Protein AF-A0A2R3Z0I7-F1 (afdb_monomer_lite)

Structure (mmCIF, N/CA/C/O backbone):
data_AF-A0A2R3Z0I7-F1
#
_entry.id   AF-A0A2R3Z0I7-F1
#
loop_
_atom_site.group_PDB
_atom_site.id
_atom_site.type_symbol
_atom_site.label_atom_id
_atom_site.label_alt_id
_atom_site.label_comp_id
_atom_site.label_asym_id
_atom_site.label_entity_id
_atom_site.label_seq_id
_atom_site.pdbx_PDB_ins_code
_atom_site.Cartn_x
_atom_site.Cartn_y
_atom_site.Cartn_z
_atom_site.occupancy
_atom_site.B_iso_or_equiv
_atom_site.auth_seq_id
_atom_site.auth_comp_id
_atom_site.auth_asym_id
_atom_site.auth_atom_id
_atom_site.pdbx_PDB_model_num
ATOM 1 N N . MET A 1 1 ? 0.866 16.349 -14.891 1.00 27.69 1 MET A N 1
ATOM 2 C CA . MET A 1 1 ? 2.295 16.222 -14.541 1.00 27.69 1 MET A CA 1
ATOM 3 C C . MET A 1 1 ? 2.511 14.761 -14.186 1.00 27.69 1 MET A C 1
ATOM 5 O O . MET A 1 1 ? 1.679 14.251 -13.445 1.00 27.69 1 MET A O 1
ATOM 9 N N . PRO A 1 2 ? 3.473 14.045 -14.787 1.00 31.89 2 PRO A N 1
ATOM 10 C CA . PRO A 1 2 ? 3.745 12.669 -14.387 1.00 31.89 2 PRO A CA 1
ATOM 11 C C . PRO A 1 2 ? 4.161 12.677 -12.911 1.00 31.89 2 PRO A C 1
ATOM 13 O O . PRO A 1 2 ? 5.008 13.480 -12.525 1.00 31.89 2 PRO A O 1
ATOM 16 N N . ASN A 1 3 ? 3.506 11.852 -12.091 1.00 37.91 3 ASN A N 1
ATOM 17 C CA . ASN A 1 3 ? 3.927 11.585 -10.720 1.00 37.91 3 ASN A CA 1
ATOM 18 C C . ASN A 1 3 ? 5.313 10.943 -10.801 1.00 37.91 3 ASN A C 1
ATOM 20 O O . ASN A 1 3 ? 5.419 9.750 -11.053 1.00 37.91 3 ASN A O 1
ATOM 24 N N . VAL A 1 4 ? 6.365 11.747 -10.665 1.00 39.38 4 VAL A N 1
ATOM 25 C CA . VAL A 1 4 ? 7.718 11.234 -10.467 1.00 39.38 4 VAL A CA 1
ATOM 26 C C . VAL A 1 4 ? 7.729 10.686 -9.042 1.00 39.38 4 VAL A C 1
ATOM 28 O O . VAL A 1 4 ? 7.780 11.457 -8.081 1.00 39.38 4 VAL A O 1
ATOM 31 N N . GLN A 1 5 ? 7.545 9.368 -8.904 1.00 53.34 5 GLN A N 1
ATOM 32 C CA . GLN A 1 5 ? 8.024 8.653 -7.724 1.00 53.34 5 GLN A CA 1
ATOM 33 C C . GLN A 1 5 ? 9.530 8.926 -7.641 1.00 53.34 5 GLN A C 1
ATOM 35 O O . GLN A 1 5 ? 10.207 8.937 -8.669 1.00 53.34 5 GLN A O 1
ATOM 40 N N . CYS A 1 6 ? 10.044 9.255 -6.458 1.00 53.84 6 CYS A N 1
ATOM 41 C CA . CYS A 1 6 ? 11.480 9.451 -6.279 1.00 53.84 6 CYS A CA 1
ATOM 42 C C . CYS A 1 6 ? 12.257 8.227 -6.792 1.00 53.84 6 CYS A C 1
ATOM 44 O O . CYS A 1 6 ? 11.747 7.111 -6.754 1.00 53.84 6 CYS A O 1
ATOM 46 N N . ASN A 1 7 ? 13.481 8.485 -7.252 1.00 49.12 7 ASN A N 1
ATOM 47 C CA . ASN A 1 7 ? 14.398 7.656 -8.051 1.00 49.12 7 ASN A CA 1
ATOM 48 C C . ASN A 1 7 ? 14.732 6.217 -7.581 1.00 49.12 7 ASN A C 1
ATOM 50 O O . ASN A 1 7 ? 15.727 5.661 -8.038 1.00 49.12 7 ASN A O 1
ATOM 54 N N . ASP A 1 8 ? 13.947 5.577 -6.724 1.00 51.12 8 ASP A N 1
ATOM 55 C CA . ASP A 1 8 ? 14.170 4.187 -6.307 1.00 51.12 8 ASP A CA 1
ATOM 56 C C . ASP A 1 8 ? 13.858 3.179 -7.443 1.00 51.12 8 ASP A C 1
ATOM 58 O O . ASP A 1 8 ? 14.355 2.058 -7.472 1.00 51.12 8 ASP A O 1
ATOM 62 N N . THR A 1 9 ? 13.076 3.589 -8.450 1.00 50.38 9 THR A N 1
ATOM 63 C CA . THR A 1 9 ? 12.610 2.728 -9.558 1.00 50.38 9 THR A CA 1
ATOM 64 C C . THR A 1 9 ? 13.272 2.999 -10.915 1.00 50.38 9 THR A C 1
ATOM 66 O O . THR A 1 9 ? 13.208 2.154 -11.812 1.00 50.38 9 THR A O 1
ATOM 69 N N . ASP A 1 10 ? 13.945 4.141 -11.092 1.00 50.09 10 ASP A N 1
ATOM 70 C CA . ASP A 1 10 ? 14.401 4.606 -12.417 1.00 50.09 10 ASP A CA 1
ATOM 71 C C . ASP A 1 10 ? 15.680 3.889 -12.912 1.00 50.09 10 ASP A C 1
ATOM 73 O O . ASP A 1 10 ? 16.015 3.940 -14.093 1.00 50.09 10 ASP A O 1
ATOM 77 N N . VAL A 1 11 ? 16.374 3.147 -12.036 1.00 56.09 11 VAL A N 1
ATOM 78 C CA . VAL A 1 11 ? 17.604 2.391 -12.368 1.00 56.09 11 VAL A CA 1
ATOM 79 C C . VAL A 1 11 ? 17.308 1.019 -12.995 1.00 56.09 11 VAL A C 1
ATOM 81 O O . VAL A 1 11 ? 18.157 0.450 -13.680 1.00 56.09 11 VAL A O 1
ATOM 84 N N . LEU A 1 12 ? 16.098 0.479 -12.810 1.00 64.75 12 LEU A N 1
ATOM 85 C CA . LEU A 1 12 ? 15.731 -0.850 -13.322 1.00 64.75 12 LEU A CA 1
ATOM 86 C C . LEU A 1 12 ? 15.364 -0.845 -14.812 1.00 64.75 12 LEU A C 1
ATOM 88 O O . LEU A 1 12 ? 15.389 -1.894 -15.456 1.00 64.75 12 LEU A O 1
ATOM 92 N N . CYS A 1 13 ? 15.022 0.317 -15.372 1.00 67.56 13 CYS A N 1
ATOM 93 C CA . CYS A 1 13 ? 14.741 0.455 -16.796 1.00 67.56 13 CYS A CA 1
ATOM 94 C C . CYS A 1 13 ? 16.034 0.840 -17.537 1.00 67.56 13 CYS A C 1
ATOM 96 O O . CYS A 1 13 ? 16.495 1.971 -17.384 1.00 67.56 13 CYS A O 1
ATOM 98 N N . PRO A 1 14 ? 16.625 -0.048 -18.359 1.00 66.44 14 PRO A N 1
ATOM 99 C CA . PRO A 1 14 ? 17.849 0.280 -19.077 1.00 66.44 14 PRO A CA 1
ATOM 100 C C . PRO A 1 14 ? 17.605 1.446 -20.046 1.00 66.44 14 PRO A C 1
ATOM 102 O O . PRO A 1 14 ? 16.605 1.483 -20.769 1.00 66.44 14 PRO A O 1
ATOM 105 N N . VAL A 1 15 ? 18.529 2.410 -20.053 1.00 69.75 15 VAL A N 1
ATOM 106 C CA . VAL A 1 15 ? 18.444 3.625 -20.886 1.00 69.75 15 VAL A CA 1
ATOM 107 C C . VAL A 1 15 ? 18.642 3.335 -22.374 1.00 69.75 15 VAL A C 1
ATOM 109 O O . VAL A 1 15 ? 18.196 4.103 -23.227 1.00 69.75 15 VAL A O 1
ATOM 112 N N . ASP A 1 16 ? 19.274 2.207 -22.692 1.00 69.69 16 ASP A N 1
ATOM 113 C CA . ASP A 1 16 ? 19.406 1.691 -24.042 1.00 69.69 16 ASP A CA 1
ATOM 114 C C . ASP A 1 16 ? 19.305 0.159 -24.063 1.00 69.69 16 ASP A C 1
ATOM 116 O O . ASP A 1 16 ? 19.473 -0.535 -23.063 1.00 69.69 16 ASP A O 1
ATOM 120 N N . CYS A 1 17 ? 19.018 -0.398 -25.237 1.00 68.81 17 CYS A N 1
AT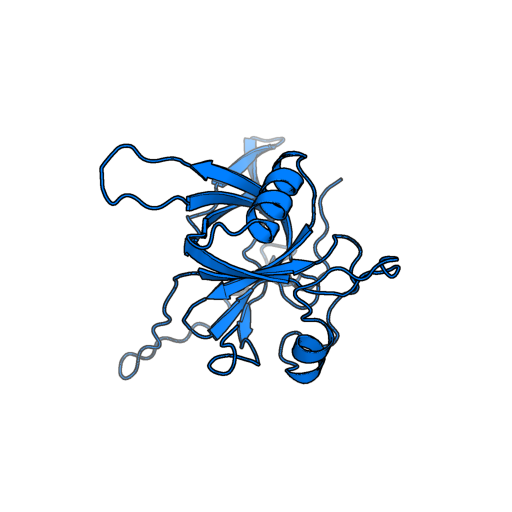OM 121 C CA . CYS A 1 17 ? 18.898 -1.846 -25.391 1.00 68.81 17 CYS A CA 1
ATOM 122 C C . CYS A 1 17 ? 20.249 -2.581 -25.320 1.00 68.81 17 CYS A C 1
ATOM 124 O O . CYS A 1 17 ? 20.257 -3.807 -25.291 1.00 68.81 17 CYS A O 1
ATOM 126 N N . ALA A 1 18 ? 21.377 -1.862 -25.332 1.00 71.62 18 ALA A N 1
ATOM 127 C CA . ALA A 1 18 ? 22.718 -2.446 -25.292 1.00 71.62 18 ALA A CA 1
ATOM 128 C C . ALA A 1 18 ? 23.181 -2.732 -23.853 1.00 71.62 18 ALA A C 1
ATOM 130 O O . ALA A 1 18 ? 23.993 -3.627 -23.630 1.00 71.62 18 ALA A O 1
ATOM 131 N N . THR A 1 19 ? 22.637 -1.992 -22.887 1.00 67.56 19 THR A N 1
ATOM 132 C CA . THR A 1 19 ? 22.883 -2.103 -21.443 1.00 67.56 19 THR A CA 1
ATOM 133 C C . THR A 1 19 ? 21.806 -2.909 -20.716 1.00 67.56 19 THR A C 1
ATOM 135 O O . THR A 1 19 ? 21.898 -3.109 -19.506 1.00 67.56 19 THR A O 1
ATOM 138 N N . ALA A 1 20 ? 20.806 -3.416 -21.444 1.00 67.06 20 ALA A N 1
ATOM 139 C CA . ALA A 1 20 ? 19.780 -4.307 -20.917 1.00 67.06 20 ALA A CA 1
ATOM 140 C C . ALA A 1 20 ? 20.383 -5.675 -20.539 1.00 67.06 20 ALA A C 1
ATOM 142 O O . ALA A 1 20 ? 20.422 -6.606 -21.342 1.00 67.06 20 ALA A O 1
ATOM 143 N N . GLY A 1 21 ? 20.882 -5.783 -19.308 1.00 69.88 21 GLY A N 1
ATOM 144 C CA . GLY A 1 21 ? 21.297 -7.043 -18.697 1.00 69.88 21 GLY A CA 1
ATOM 145 C C . GLY A 1 21 ? 20.111 -7.818 -18.118 1.00 69.88 21 GLY A C 1
ATOM 146 O O . GLY A 1 21 ? 19.085 -7.239 -17.765 1.00 69.88 21 GLY A O 1
ATOM 147 N N . ILE A 1 22 ? 20.261 -9.138 -17.996 1.00 74.12 22 ILE A N 1
ATOM 148 C CA . ILE A 1 22 ? 19.321 -9.972 -17.239 1.00 74.12 22 ILE A CA 1
ATOM 149 C C . ILE A 1 22 ? 19.768 -9.937 -15.768 1.00 74.12 22 ILE A C 1
ATOM 151 O O . ILE A 1 22 ? 20.926 -10.268 -15.502 1.00 74.12 22 ILE A O 1
ATOM 155 N N . PRO A 1 23 ? 18.908 -9.525 -14.818 1.00 80.56 23 PRO A N 1
ATOM 156 C CA . PRO A 1 23 ? 19.253 -9.546 -13.401 1.00 80.56 23 PRO A CA 1
ATOM 157 C C . PRO A 1 23 ? 19.409 -10.984 -12.894 1.00 80.56 23 PRO A C 1
ATOM 159 O O . PRO A 1 23 ? 18.891 -11.929 -13.488 1.00 80.56 23 PRO A O 1
ATOM 162 N N . THR A 1 24 ? 20.111 -11.155 -11.774 1.00 83.25 24 THR A N 1
ATOM 163 C CA . THR A 1 24 ? 20.214 -12.458 -11.109 1.00 83.25 24 THR A CA 1
ATOM 164 C C . THR A 1 24 ? 18.825 -12.970 -10.739 1.00 83.25 24 THR A C 1
ATOM 166 O O . THR A 1 24 ? 18.031 -12.251 -10.136 1.00 83.25 24 THR A O 1
ATOM 169 N N . VAL A 1 25 ? 18.557 -14.232 -11.060 1.00 84.94 25 VAL A N 1
ATOM 170 C CA . VAL A 1 25 ? 17.356 -14.951 -10.633 1.00 84.94 25 VAL A CA 1
ATOM 171 C C . VAL A 1 25 ? 17.805 -16.205 -9.891 1.00 84.94 25 VAL A C 1
ATOM 173 O O . VAL A 1 25 ? 18.743 -16.869 -10.331 1.00 84.94 25 VAL A O 1
ATOM 176 N N . ASN A 1 26 ? 17.164 -16.508 -8.763 1.00 88.12 26 ASN A N 1
ATOM 177 C CA . ASN A 1 26 ? 17.450 -17.687 -7.952 1.00 88.12 26 ASN A CA 1
ATOM 178 C C . ASN A 1 26 ? 16.179 -18.528 -7.800 1.00 88.12 26 ASN A C 1
ATOM 180 O O . ASN A 1 26 ? 15.138 -17.995 -7.421 1.00 88.12 26 ASN A O 1
ATOM 184 N N . PHE A 1 27 ? 16.283 -19.824 -8.079 1.00 86.12 27 PHE A N 1
ATOM 185 C CA . PHE A 1 27 ? 15.235 -20.807 -7.837 1.00 86.12 27 PHE A CA 1
ATOM 186 C C . PHE A 1 27 ? 15.852 -21.951 -7.038 1.00 86.12 27 PHE A C 1
ATOM 188 O O . PHE A 1 27 ? 16.805 -22.580 -7.497 1.00 86.12 27 PHE A O 1
ATOM 195 N N . ASP A 1 28 ? 15.332 -22.179 -5.835 1.00 86.44 28 ASP A N 1
ATOM 196 C CA . ASP A 1 28 ? 15.735 -23.300 -4.993 1.00 86.44 28 ASP A CA 1
ATOM 197 C C . ASP A 1 28 ? 14.762 -24.465 -5.211 1.00 86.44 28 ASP A C 1
ATOM 199 O O . ASP A 1 28 ? 13.600 -24.405 -4.805 1.00 86.44 28 ASP A O 1
ATOM 203 N N . ASP A 1 29 ? 15.242 -25.521 -5.871 1.00 88.56 29 ASP A N 1
ATOM 204 C CA . ASP A 1 29 ? 14.462 -26.736 -6.136 1.00 88.56 29 ASP A CA 1
ATOM 205 C C . ASP A 1 29 ? 14.188 -27.553 -4.858 1.00 88.56 29 ASP A C 1
ATOM 207 O O . ASP A 1 29 ? 13.248 -28.349 -4.812 1.00 88.56 29 ASP A O 1
ATOM 211 N N . CYS A 1 30 ? 15.011 -27.383 -3.821 1.00 86.94 30 CYS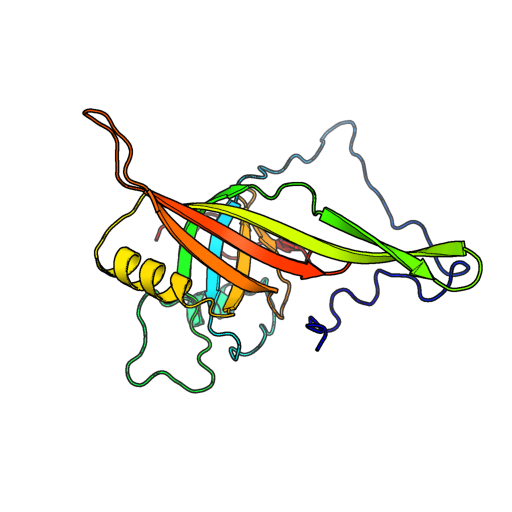 A N 1
ATOM 212 C CA . CYS A 1 30 ? 14.943 -28.139 -2.572 1.00 86.94 30 CYS A CA 1
ATOM 213 C C . CYS A 1 30 ? 14.146 -27.404 -1.485 1.00 86.94 30 CYS A C 1
ATOM 215 O O . CYS A 1 30 ? 13.500 -28.053 -0.662 1.00 86.94 30 CYS A O 1
ATOM 217 N N . SER A 1 31 ? 14.204 -26.072 -1.463 1.00 89.00 31 SER A N 1
ATOM 218 C CA . SER A 1 31 ? 13.539 -25.213 -0.479 1.00 89.00 31 SER A CA 1
ATOM 219 C C . SER A 1 31 ? 12.987 -23.935 -1.130 1.00 89.00 31 SER A C 1
ATOM 221 O O . SER A 1 31 ? 13.495 -22.842 -0.868 1.00 89.00 31 SER A O 1
ATOM 223 N N . PRO A 1 32 ? 11.942 -24.037 -1.971 1.00 86.81 32 PRO A N 1
ATOM 224 C CA . PRO A 1 32 ? 11.356 -22.871 -2.620 1.00 86.81 32 PRO A CA 1
ATOM 225 C C . PRO A 1 32 ? 10.738 -21.915 -1.592 1.00 86.81 32 PRO A C 1
ATOM 227 O O . PRO A 1 32 ? 9.984 -22.327 -0.708 1.00 86.81 32 PRO A O 1
ATOM 230 N N . GLU A 1 33 ? 11.023 -20.624 -1.740 1.00 87.75 33 GLU A N 1
ATOM 231 C CA . GLU A 1 33 ? 10.398 -19.569 -0.946 1.00 87.75 33 GLU A CA 1
ATOM 232 C C . GLU A 1 33 ? 9.030 -19.210 -1.542 1.00 87.75 33 GLU A C 1
ATOM 234 O O . GLU A 1 33 ? 8.935 -18.765 -2.687 1.00 87.75 33 GLU A O 1
ATOM 239 N N . ASN A 1 34 ? 7.966 -19.387 -0.758 1.00 88.44 34 ASN A N 1
ATOM 240 C CA . ASN A 1 34 ? 6.613 -18.970 -1.112 1.00 88.44 34 ASN A CA 1
ATOM 241 C C . ASN A 1 34 ? 6.114 -17.957 -0.086 1.00 88.44 34 ASN A C 1
ATOM 243 O O . ASN A 1 34 ? 6.151 -18.218 1.113 1.00 88.44 34 ASN A O 1
ATOM 247 N N . ASN A 1 35 ? 5.608 -16.831 -0.577 1.00 91.06 35 ASN A N 1
ATOM 248 C CA . ASN A 1 35 ? 5.125 -15.732 0.247 1.00 91.06 35 ASN A CA 1
ATOM 249 C C . ASN A 1 35 ? 3.604 -15.604 0.113 1.00 91.06 35 ASN A C 1
ATOM 251 O O . ASN A 1 35 ? 3.074 -15.621 -0.999 1.00 91.06 35 ASN A O 1
ATOM 255 N N . GLU A 1 36 ? 2.901 -15.459 1.238 1.00 91.00 36 GLU A N 1
ATOM 256 C CA . GLU A 1 36 ? 1.470 -15.149 1.246 1.00 91.00 36 GLU A CA 1
ATOM 257 C C . GLU A 1 36 ? 1.222 -13.769 0.616 1.00 91.00 36 GLU A C 1
ATOM 259 O O . GLU A 1 36 ? 1.769 -12.759 1.058 1.00 91.00 36 GLU A O 1
ATOM 264 N N . SER A 1 37 ? 0.405 -13.725 -0.439 1.00 92.75 37 SER A N 1
ATOM 265 C CA . SER A 1 37 ? 0.239 -12.532 -1.279 1.00 92.75 37 SER A CA 1
ATOM 266 C C . SER A 1 37 ? -0.904 -11.605 -0.865 1.00 92.75 37 SER A C 1
ATOM 268 O O . SER A 1 37 ? -1.045 -10.536 -1.455 1.00 92.75 37 SER A O 1
ATOM 270 N N . GLU A 1 38 ? -1.750 -12.022 0.080 1.00 96.06 38 GLU A N 1
ATOM 271 C CA . GLU A 1 38 ? -2.869 -11.206 0.559 1.00 96.06 38 GLU A CA 1
ATOM 272 C C . GLU A 1 38 ? -2.342 -9.912 1.181 1.00 96.06 38 GLU A C 1
ATOM 274 O O . GLU A 1 38 ? -1.400 -9.935 1.979 1.00 96.06 38 GLU A O 1
ATOM 279 N N . ILE A 1 39 ? -2.940 -8.786 0.797 1.00 96.69 39 ILE A N 1
ATOM 280 C CA . ILE A 1 39 ? -2.665 -7.487 1.405 1.00 96.69 39 ILE A CA 1
ATOM 281 C C . ILE A 1 39 ? -3.444 -7.438 2.712 1.00 96.69 39 ILE A C 1
ATOM 283 O O . ILE A 1 39 ? -4.669 -7.508 2.690 1.00 96.69 39 ILE A O 1
ATOM 287 N N . GLU A 1 40 ? -2.723 -7.309 3.822 1.00 95.31 40 GLU A N 1
ATOM 288 C CA . GLU A 1 40 ? -3.300 -7.271 5.170 1.00 95.31 40 GLU A CA 1
ATOM 289 C C . GLU A 1 40 ? -3.418 -5.839 5.696 1.00 95.31 40 GLU A C 1
ATOM 291 O O . GLU A 1 40 ? -4.336 -5.513 6.449 1.00 95.31 40 GLU A O 1
ATOM 296 N N . TRP A 1 41 ? -2.498 -4.961 5.288 1.00 95.31 41 TRP A N 1
ATOM 297 C CA . TRP A 1 41 ? -2.489 -3.577 5.740 1.00 95.31 41 TRP A CA 1
ATOM 298 C C . TRP A 1 41 ? -2.260 -2.607 4.596 1.00 95.31 41 TRP A C 1
ATOM 300 O O . TRP A 1 41 ? -1.432 -2.827 3.707 1.00 95.31 41 TRP A O 1
ATOM 310 N N . ILE A 1 42 ? -2.939 -1.470 4.689 1.00 95.75 42 ILE A N 1
ATOM 311 C CA . ILE A 1 42 ? -2.578 -0.257 3.971 1.00 95.75 42 ILE A CA 1
ATOM 312 C C . ILE A 1 42 ? -2.138 0.786 4.994 1.00 95.75 42 ILE A C 1
ATOM 314 O O . ILE A 1 42 ? -2.886 1.145 5.901 1.00 95.75 42 ILE A O 1
ATOM 318 N N . ALA A 1 43 ? -0.931 1.304 4.807 1.00 95.94 43 ALA A N 1
ATOM 319 C CA . ALA A 1 43 ? -0.410 2.453 5.525 1.00 95.94 43 ALA A CA 1
ATOM 320 C C . ALA A 1 43 ? -0.651 3.715 4.690 1.00 95.94 43 ALA A C 1
ATOM 322 O O . ALA A 1 43 ? -0.181 3.799 3.554 1.00 95.94 43 ALA A O 1
ATOM 323 N N . ILE A 1 44 ? -1.367 4.697 5.233 1.00 94.75 44 ILE A N 1
ATOM 324 C CA . ILE A 1 44 ? -1.697 5.950 4.542 1.00 94.75 44 ILE A CA 1
ATOM 325 C C . ILE A 1 44 ? -1.168 7.136 5.339 1.00 94.75 44 ILE A C 1
ATOM 327 O O . ILE A 1 44 ? -1.446 7.263 6.530 1.00 94.75 44 ILE A O 1
ATOM 331 N N . SER A 1 45 ? -0.470 8.045 4.667 1.00 94.44 45 SER A N 1
ATOM 332 C CA . SER A 1 45 ? -0.155 9.379 5.173 1.00 94.44 45 SER A CA 1
ATOM 333 C C . SER A 1 45 ? -0.605 10.458 4.190 1.00 94.44 45 SER A C 1
ATOM 335 O O . SER A 1 45 ? -1.039 10.192 3.057 1.00 94.44 45 SER A O 1
ATOM 337 N N . ARG A 1 46 ? -0.537 11.719 4.622 1.00 91.62 46 ARG A N 1
ATOM 338 C CA . ARG A 1 46 ? -0.809 12.845 3.728 1.00 91.62 46 ARG A CA 1
ATOM 339 C C . ARG A 1 46 ? 0.188 12.866 2.568 1.00 91.62 46 ARG A C 1
ATOM 341 O O . ARG A 1 46 ? 1.341 12.464 2.698 1.00 91.62 46 ARG A O 1
ATOM 348 N N . SER A 1 47 ? -0.247 13.373 1.415 1.00 90.94 47 SER A N 1
ATOM 349 C CA . SER A 1 47 ? 0.583 13.414 0.201 1.00 90.94 47 SER A CA 1
ATOM 350 C C . SER A 1 47 ? 1.887 14.209 0.348 1.00 90.94 47 SER A C 1
ATOM 352 O O . SER A 1 47 ? 2.800 14.018 -0.455 1.00 90.94 47 SER A O 1
ATOM 354 N N . ASP A 1 48 ? 1.939 15.128 1.315 1.00 87.69 48 ASP A N 1
ATOM 355 C CA . ASP A 1 48 ? 3.068 16.001 1.645 1.00 87.69 48 ASP A CA 1
ATOM 356 C C . ASP A 1 48 ? 3.915 15.503 2.827 1.00 87.69 48 ASP A C 1
ATOM 358 O O . ASP A 1 48 ? 4.840 16.205 3.220 1.00 87.69 48 ASP A O 1
ATOM 362 N N . SER A 1 49 ? 3.632 14.311 3.371 1.00 91.50 49 SER A N 1
ATOM 363 C CA . SER A 1 49 ? 4.502 13.638 4.345 1.00 91.50 49 SER A CA 1
ATOM 364 C C . SER A 1 49 ? 5.932 13.554 3.810 1.00 91.50 49 SER A C 1
ATOM 366 O O . SER A 1 49 ? 6.139 13.327 2.616 1.00 91.50 49 SER A O 1
ATOM 368 N N . ASP A 1 50 ? 6.917 13.642 4.695 1.00 93.62 50 ASP A N 1
ATOM 369 C CA . ASP A 1 50 ? 8.321 13.403 4.375 1.00 93.62 50 ASP A CA 1
ATOM 370 C C . ASP A 1 50 ? 8.546 11.939 3.973 1.00 93.62 50 ASP A C 1
ATOM 372 O O . ASP A 1 50 ? 7.772 11.041 4.332 1.00 93.62 50 ASP A O 1
ATOM 376 N N . ASP A 1 51 ? 9.599 11.694 3.201 1.00 93.06 51 ASP A N 1
ATOM 377 C CA . ASP A 1 51 ? 10.056 10.343 2.867 1.00 93.06 51 ASP A CA 1
ATOM 378 C C . ASP A 1 51 ? 10.650 9.660 4.114 1.00 93.06 51 ASP A C 1
ATOM 380 O O . ASP A 1 51 ? 11.051 10.333 5.068 1.00 93.06 51 ASP A O 1
ATOM 384 N N . PHE A 1 52 ? 10.653 8.329 4.142 1.00 91.75 52 PHE A N 1
ATOM 385 C CA . PHE A 1 52 ? 11.379 7.556 5.151 1.00 91.75 52 PHE A CA 1
ATOM 386 C C . PHE A 1 52 ? 12.886 7.764 4.987 1.00 91.75 52 PHE A C 1
ATOM 388 O O . PHE A 1 52 ? 13.380 7.933 3.869 1.00 91.75 52 PHE A O 1
ATOM 395 N N . ALA A 1 53 ? 13.617 7.724 6.098 1.00 92.25 53 ALA A N 1
ATOM 396 C CA . ALA A 1 53 ? 15.065 7.571 6.042 1.00 92.25 53 ALA A CA 1
ATOM 397 C C . ALA A 1 53 ? 15.424 6.121 5.691 1.00 92.25 53 ALA A C 1
ATOM 399 O O . ALA A 1 53 ? 16.288 5.891 4.845 1.00 92.25 53 ALA A O 1
ATOM 400 N N . ASP A 1 54 ? 14.716 5.170 6.304 1.00 90.69 54 ASP A N 1
ATOM 401 C CA . ASP A 1 54 ? 14.811 3.742 6.022 1.00 90.69 54 ASP A CA 1
ATOM 402 C C . ASP A 1 54 ? 13.440 3.079 6.225 1.00 90.69 54 ASP A C 1
ATOM 404 O O . ASP A 1 54 ? 12.847 3.129 7.300 1.00 90.69 54 ASP A O 1
ATOM 408 N N . VAL A 1 55 ? 12.919 2.442 5.175 1.00 91.00 55 VAL A N 1
ATOM 409 C CA . VAL A 1 55 ? 11.615 1.768 5.240 1.00 91.00 55 VAL A CA 1
ATOM 410 C C . VAL A 1 55 ? 11.661 0.495 6.101 1.00 91.00 55 VAL A C 1
ATOM 412 O O . VAL A 1 55 ? 10.608 0.027 6.534 1.00 91.00 55 VAL A O 1
ATOM 415 N N . GLU A 1 56 ? 12.851 -0.047 6.378 1.00 92.88 56 GLU A N 1
ATOM 416 C CA . GLU A 1 56 ? 13.073 -1.199 7.259 1.00 92.88 56 GLU A CA 1
ATOM 417 C C . GLU A 1 56 ? 13.397 -0.782 8.716 1.00 92.88 56 GLU A C 1
ATOM 419 O O . GLU A 1 56 ? 13.669 -1.643 9.552 1.00 92.88 56 GLU A O 1
ATOM 424 N N . ASP A 1 57 ? 13.321 0.509 9.082 1.00 92.31 57 ASP A N 1
ATOM 425 C CA . ASP A 1 57 ? 13.519 0.955 10.472 1.00 92.31 57 ASP A CA 1
ATOM 426 C C . ASP A 1 57 ? 12.219 0.900 11.298 1.00 92.31 57 ASP A C 1
ATOM 428 O O . ASP A 1 57 ? 11.318 1.738 11.178 1.00 92.31 57 ASP A O 1
ATOM 432 N N . ALA A 1 58 ? 12.148 -0.067 12.218 1.00 94.00 58 ALA A N 1
ATOM 433 C CA . ALA A 1 58 ? 11.044 -0.229 13.168 1.00 94.00 58 ALA A CA 1
ATOM 434 C C . ALA A 1 58 ? 10.781 1.024 14.027 1.00 94.00 58 ALA A C 1
ATOM 436 O O . ALA A 1 58 ? 9.628 1.327 14.357 1.00 94.00 58 ALA A O 1
ATOM 437 N N . THR A 1 59 ? 11.830 1.764 14.401 1.00 95.00 59 THR A N 1
ATOM 438 C CA . THR A 1 59 ? 11.720 2.952 15.262 1.00 95.00 59 THR A CA 1
ATOM 439 C C . THR A 1 59 ? 11.027 4.088 14.523 1.00 95.00 59 THR A C 1
ATOM 441 O O . THR A 1 59 ? 10.153 4.761 15.082 1.00 95.00 59 THR A O 1
ATOM 444 N N . GLU A 1 60 ? 11.386 4.287 13.255 1.00 94.25 60 GLU A N 1
ATOM 445 C CA . GLU A 1 60 ? 10.773 5.294 12.398 1.00 94.25 60 GLU A CA 1
ATOM 446 C C . GLU A 1 60 ? 9.284 4.994 12.181 1.00 94.25 60 GLU A C 1
ATOM 448 O O . GLU A 1 60 ? 8.444 5.870 12.412 1.00 94.25 60 GLU A O 1
ATOM 453 N N . TRP A 1 61 ? 8.936 3.747 11.844 1.00 93.94 61 TRP A N 1
ATOM 454 C CA . TRP A 1 61 ? 7.538 3.317 11.729 1.00 93.94 61 TRP A CA 1
ATOM 455 C C . TRP A 1 61 ? 6.754 3.551 13.017 1.00 93.94 61 TRP A C 1
ATOM 457 O O . TRP A 1 61 ? 5.704 4.187 12.984 1.00 93.94 61 TRP A O 1
ATOM 467 N N . THR A 1 62 ? 7.277 3.105 14.158 1.00 92.88 62 THR A N 1
ATOM 468 C CA . THR A 1 62 ? 6.608 3.261 15.460 1.00 92.88 62 THR A CA 1
ATOM 469 C C . THR A 1 62 ? 6.383 4.731 15.818 1.00 92.88 62 THR A C 1
ATOM 471 O O . THR A 1 62 ? 5.363 5.076 16.406 1.00 92.88 62 THR A O 1
ATOM 474 N N . THR A 1 63 ? 7.305 5.617 15.432 1.00 93.19 63 THR A N 1
ATOM 475 C CA . THR A 1 63 ? 7.185 7.063 15.674 1.00 93.19 63 THR A CA 1
ATOM 476 C C . THR A 1 63 ? 6.143 7.718 14.767 1.00 93.19 63 THR A C 1
ATOM 478 O O . THR A 1 63 ? 5.451 8.645 15.188 1.00 93.19 63 THR A O 1
ATOM 481 N N . ARG A 1 64 ? 6.038 7.267 13.511 1.00 93.62 64 ARG A N 1
ATOM 482 C CA . ARG A 1 64 ? 5.115 7.832 12.517 1.00 93.62 64 ARG A CA 1
ATOM 483 C C . ARG A 1 64 ? 3.702 7.261 12.636 1.00 93.62 64 ARG A C 1
ATOM 485 O O . ARG A 1 64 ? 2.748 7.976 12.338 1.00 93.62 64 ARG A O 1
ATOM 492 N N . ILE A 1 65 ? 3.532 6.006 13.053 1.00 93.50 65 ILE A N 1
ATOM 493 C CA . ILE A 1 65 ? 2.206 5.393 13.195 1.00 93.50 65 ILE A CA 1
ATOM 494 C C . ILE A 1 65 ? 1.432 6.089 14.317 1.00 93.50 65 ILE A C 1
ATOM 496 O O . ILE A 1 65 ? 1.799 6.053 15.488 1.00 93.50 65 ILE A O 1
ATOM 500 N N . ALA A 1 66 ? 0.307 6.686 13.948 1.00 91.38 66 ALA A N 1
ATOM 501 C CA . ALA A 1 66 ? -0.647 7.269 14.876 1.00 91.38 66 ALA A CA 1
ATOM 502 C C . ALA A 1 66 ? -2.037 7.107 14.271 1.00 91.38 66 ALA A C 1
ATOM 504 O O . ALA A 1 66 ? -2.244 7.568 13.160 1.00 91.38 66 ALA A O 1
ATOM 505 N N . GLN A 1 67 ? -2.992 6.478 14.960 1.00 85.38 67 GLN A N 1
ATOM 506 C CA . GLN A 1 67 ? -4.339 6.253 14.401 1.00 85.38 67 GLN A CA 1
ATOM 507 C C . GLN A 1 67 ? -5.246 7.491 14.473 1.00 85.38 67 GLN A C 1
ATOM 509 O O . GLN A 1 67 ? -6.238 7.599 13.758 1.00 85.38 67 GLN A O 1
ATOM 514 N N . THR A 1 68 ? -4.878 8.473 15.293 1.00 84.00 68 THR A N 1
ATOM 515 C CA . THR A 1 68 ? -5.644 9.703 15.510 1.00 84.00 68 THR A CA 1
ATOM 516 C C . THR A 1 68 ? -4.984 10.895 14.828 1.00 84.00 68 THR A C 1
ATOM 518 O O . THR A 1 68 ? -3.765 11.053 14.886 1.00 84.00 68 THR A O 1
ATOM 521 N N . ALA A 1 69 ? -5.784 11.764 14.208 1.00 77.81 69 ALA A N 1
ATOM 522 C CA . ALA A 1 69 ? -5.301 13.051 13.709 1.00 77.81 69 ALA A CA 1
ATOM 523 C C . ALA A 1 69 ? -4.919 13.993 14.855 1.00 77.81 69 ALA A C 1
ATOM 525 O O . ALA A 1 69 ? -5.638 14.097 15.847 1.00 77.81 69 ALA A O 1
ATOM 526 N N . ALA A 1 70 ? -3.789 14.683 14.700 1.00 79.31 70 ALA A N 1
ATOM 527 C CA . ALA A 1 70 ? -3.441 15.809 15.554 1.00 79.31 70 ALA A CA 1
ATOM 528 C C . ALA A 1 70 ? -4.292 17.030 15.173 1.00 79.31 70 ALA A C 1
ATOM 530 O O . ALA A 1 70 ? -4.526 17.277 13.988 1.00 79.31 70 ALA A O 1
ATOM 531 N N . ASP A 1 71 ? -4.721 17.801 16.172 1.00 76.25 71 ASP A N 1
ATOM 532 C CA . ASP A 1 71 ? -5.411 19.078 15.989 1.00 76.25 71 ASP A CA 1
ATOM 533 C C . ASP A 1 71 ? -4.690 20.177 16.799 1.00 76.25 71 ASP A C 1
ATOM 535 O O . ASP A 1 71 ? -4.673 20.107 18.033 1.00 76.25 71 ASP A O 1
ATOM 539 N N . PRO A 1 72 ? -4.045 21.165 16.147 1.00 80.81 72 PRO A N 1
ATOM 540 C CA . PRO A 1 72 ? -3.933 21.332 14.696 1.00 80.81 72 PRO A CA 1
ATOM 541 C C . PRO A 1 72 ? -2.996 20.296 14.056 1.00 80.81 72 PRO A C 1
ATOM 543 O O . PRO A 1 72 ? -2.029 19.846 14.673 1.00 80.81 72 PRO A O 1
ATOM 546 N N . ALA A 1 73 ? -3.247 19.958 12.789 1.00 76.75 73 ALA A N 1
ATOM 547 C CA . ALA A 1 73 ? -2.377 19.051 12.046 1.00 76.75 73 ALA A CA 1
ATOM 548 C C . ALA A 1 73 ? -0.986 19.686 11.817 1.00 76.75 73 ALA A C 1
ATOM 550 O O . ALA A 1 73 ? -0.914 20.845 11.388 1.00 76.75 73 ALA A O 1
ATOM 551 N N . PRO A 1 74 ? 0.119 18.956 12.063 1.00 80.31 74 PRO A N 1
ATOM 552 C CA . PRO A 1 74 ? 1.461 19.435 11.750 1.00 80.31 74 PRO A CA 1
ATOM 553 C C . PRO A 1 74 ? 1.657 19.626 10.234 1.00 80.31 74 PRO A C 1
ATOM 555 O O . PRO A 1 74 ? 0.876 19.146 9.411 1.00 80.31 74 PRO A O 1
ATOM 558 N N . SER A 1 75 ? 2.694 20.376 9.857 1.00 78.56 75 SER A N 1
ATOM 559 C CA . SER A 1 75 ? 3.051 20.634 8.457 1.00 78.56 75 SER A CA 1
ATOM 560 C C . SER A 1 75 ? 4.575 20.535 8.280 1.00 78.56 75 SER A C 1
ATOM 562 O O . SER A 1 75 ? 5.270 21.445 8.740 1.00 78.56 75 SER A O 1
ATOM 564 N N . PRO A 1 76 ? 5.107 19.495 7.607 1.00 81.19 76 PRO A N 1
ATOM 565 C CA . PRO A 1 76 ? 4.379 18.354 7.044 1.00 81.19 76 PRO A CA 1
ATOM 566 C C . PRO A 1 76 ? 3.772 17.460 8.136 1.00 81.19 76 PRO A C 1
ATOM 568 O O . PRO A 1 76 ? 4.213 17.464 9.287 1.00 81.19 76 PRO A O 1
ATOM 571 N N . ASP A 1 77 ? 2.734 16.710 7.775 1.00 86.88 77 ASP A N 1
ATOM 572 C CA . ASP A 1 77 ? 2.145 15.696 8.648 1.00 86.88 77 ASP A CA 1
ATOM 573 C C . ASP A 1 77 ? 2.673 14.319 8.252 1.00 86.88 77 ASP A C 1
ATOM 575 O O . ASP A 1 77 ? 2.245 13.730 7.256 1.00 86.88 77 ASP A O 1
ATOM 579 N N . ASN A 1 78 ? 3.620 13.828 9.049 1.00 91.69 78 ASN A N 1
ATOM 580 C CA . ASN A 1 78 ? 4.285 12.545 8.836 1.00 91.69 78 ASN A CA 1
ATOM 581 C C . ASN A 1 78 ? 3.543 11.380 9.499 1.00 91.69 78 ASN A C 1
ATOM 583 O O . ASN A 1 78 ? 4.068 10.267 9.533 1.00 91.69 78 ASN A O 1
ATOM 587 N N . SER A 1 79 ? 2.353 11.627 10.056 1.00 93.06 79 SER A N 1
ATOM 588 C CA . SER A 1 79 ? 1.591 10.584 10.724 1.00 93.06 79 SER A CA 1
ATOM 589 C C . SER A 1 79 ? 1.033 9.568 9.724 1.00 93.06 79 SER A C 1
ATOM 591 O O . SER A 1 79 ? 0.516 9.918 8.660 1.00 93.06 79 SER A O 1
ATOM 593 N N . ILE A 1 80 ? 1.135 8.291 10.081 1.00 94.50 80 ILE A N 1
ATOM 594 C CA . ILE A 1 80 ? 0.696 7.152 9.280 1.00 94.50 80 ILE A CA 1
ATOM 595 C C . ILE A 1 80 ? -0.506 6.507 9.960 1.00 94.50 80 ILE A C 1
ATOM 597 O O . ILE A 1 80 ? -0.460 6.167 11.143 1.00 94.50 80 ILE A O 1
ATOM 601 N N . ARG A 1 81 ? -1.580 6.323 9.195 1.00 93.38 81 ARG A N 1
ATOM 602 C CA . ARG A 1 81 ? -2.746 5.523 9.571 1.00 93.38 81 ARG A CA 1
ATOM 603 C C . ARG A 1 81 ? -2.571 4.119 9.023 1.00 93.38 81 ARG A C 1
ATOM 605 O O . ARG A 1 81 ? -2.355 3.958 7.824 1.00 93.38 81 ARG A O 1
ATOM 612 N N . MET A 1 82 ? -2.661 3.128 9.901 1.00 93.62 82 MET A N 1
ATOM 613 C CA . MET A 1 82 ? -2.583 1.718 9.526 1.00 93.62 82 MET A CA 1
ATOM 614 C C . MET A 1 82 ? -4.002 1.175 9.454 1.00 93.62 82 MET A C 1
ATOM 616 O O . MET A 1 82 ? -4.691 1.114 10.470 1.00 93.62 82 MET A O 1
ATOM 620 N N . ILE A 1 83 ? -4.435 0.810 8.254 1.00 93.00 83 ILE A N 1
ATOM 621 C CA . ILE A 1 83 ? -5.784 0.327 7.974 1.00 93.00 83 ILE A CA 1
ATOM 622 C C . ILE A 1 83 ? -5.683 -1.161 7.689 1.00 93.00 83 ILE A C 1
ATOM 624 O O . ILE A 1 83 ? -4.985 -1.558 6.752 1.00 93.00 83 ILE A O 1
ATOM 628 N N . ARG A 1 84 ? -6.371 -1.972 8.493 1.00 93.88 84 ARG A N 1
ATOM 629 C CA . ARG A 1 84 ? -6.459 -3.406 8.238 1.00 93.88 84 ARG A CA 1
ATOM 630 C C . ARG A 1 84 ? -7.426 -3.656 7.094 1.00 93.88 84 ARG A C 1
ATOM 632 O O . ARG A 1 84 ? -8.514 -3.083 7.071 1.00 93.88 84 ARG A O 1
ATOM 639 N N . VAL A 1 85 ? -7.005 -4.471 6.139 1.00 95.50 85 VAL A N 1
ATOM 640 C CA . VAL A 1 85 ? -7.769 -4.771 4.932 1.00 95.50 85 VAL A CA 1
ATOM 641 C C . VAL A 1 85 ? -7.658 -6.246 4.580 1.00 95.50 85 VAL A C 1
ATOM 643 O O . VAL A 1 85 ? -6.722 -6.929 4.988 1.00 95.50 85 VAL A O 1
ATOM 646 N N . ILE A 1 86 ? -8.591 -6.702 3.757 1.00 96.75 86 ILE A N 1
ATOM 647 C CA . ILE A 1 86 ? -8.447 -7.906 2.946 1.00 96.75 86 ILE A CA 1
ATOM 648 C C . ILE A 1 86 ? -8.311 -7.419 1.511 1.00 96.75 86 ILE A C 1
ATOM 650 O O . ILE A 1 86 ? -9.236 -6.798 0.980 1.00 96.75 86 ILE A O 1
ATOM 654 N N . GLY A 1 87 ? -7.150 -7.630 0.896 1.00 96.94 87 GLY A N 1
ATOM 655 C CA . GLY A 1 87 ? -6.883 -7.051 -0.413 1.00 96.94 87 GLY A CA 1
ATOM 656 C C . GLY A 1 87 ? -6.079 -7.910 -1.368 1.00 96.94 87 GLY A C 1
ATOM 657 O O . GLY A 1 87 ? -5.300 -8.7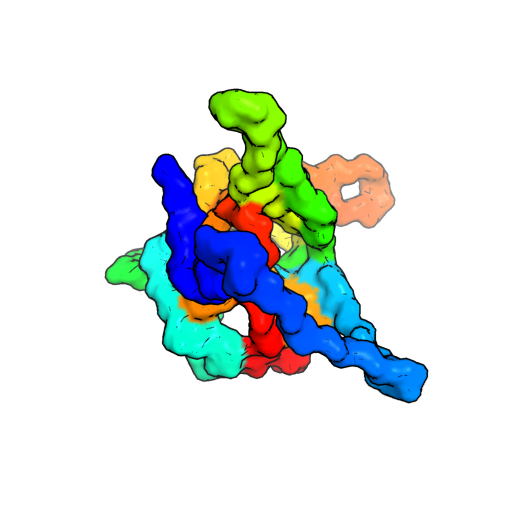83 -0.981 1.00 96.94 87 GLY A O 1
ATOM 658 N N . ASP A 1 88 ? -6.235 -7.585 -2.646 1.00 97.62 88 ASP A N 1
ATOM 659 C CA . ASP A 1 88 ? -5.481 -8.163 -3.745 1.00 97.62 88 ASP A CA 1
ATOM 660 C C . A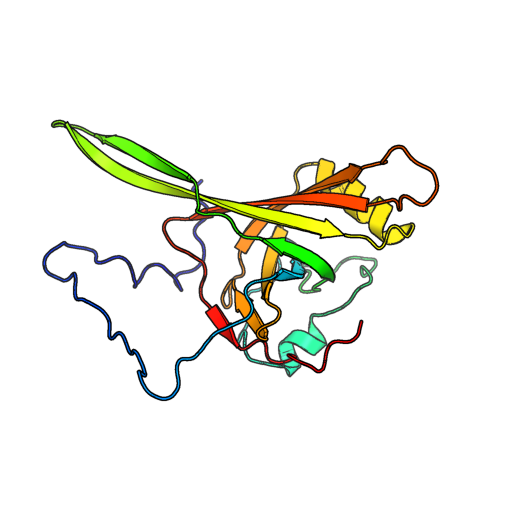SP A 1 88 ? -4.934 -7.079 -4.679 1.00 97.62 88 ASP A C 1
ATOM 662 O O . ASP A 1 88 ? -5.400 -5.937 -4.725 1.00 97.62 88 ASP A O 1
ATOM 666 N N . LYS A 1 89 ? -3.910 -7.457 -5.442 1.00 96.88 89 LYS A N 1
ATOM 667 C CA . LYS A 1 89 ? -3.322 -6.625 -6.487 1.00 96.88 89 LYS A CA 1
ATOM 668 C C . LYS A 1 89 ? -3.381 -7.384 -7.814 1.00 96.88 89 LYS A C 1
ATOM 670 O O . LYS A 1 89 ? -2.495 -8.207 -8.070 1.00 96.88 89 LYS A O 1
ATOM 675 N N . PRO A 1 90 ? -4.371 -7.116 -8.681 1.00 96.38 90 PRO A N 1
ATOM 676 C CA . PRO A 1 90 ? -4.427 -7.736 -9.994 1.00 96.38 90 PRO A CA 1
ATOM 677 C C . PRO A 1 90 ? -3.263 -7.286 -10.889 1.00 96.38 90 PRO A C 1
ATOM 679 O O . PRO A 1 90 ? -2.532 -6.328 -10.606 1.00 96.38 90 PRO A O 1
ATOM 682 N N . ALA A 1 91 ? -3.100 -7.982 -12.017 1.00 94.12 91 ALA A N 1
ATOM 683 C CA . ALA A 1 91 ? -2.164 -7.566 -13.052 1.00 94.12 91 ALA A CA 1
ATOM 684 C C . ALA A 1 91 ? -2.509 -6.142 -13.535 1.00 94.12 91 ALA A C 1
ATOM 686 O O . ALA A 1 91 ? -3.675 -5.864 -13.830 1.00 94.12 91 ALA A O 1
ATOM 687 N N . PRO A 1 92 ? -1.523 -5.234 -13.625 1.00 92.94 92 PRO A N 1
ATOM 688 C CA . PRO A 1 92 ? -1.790 -3.846 -13.966 1.00 92.94 92 PRO A CA 1
ATOM 689 C C . PRO A 1 92 ? -2.154 -3.695 -15.449 1.00 92.94 92 PRO A C 1
ATOM 691 O O . PRO A 1 92 ? -1.636 -4.400 -16.321 1.00 92.94 92 PRO A O 1
ATOM 694 N N . GLU A 1 93 ? -3.018 -2.731 -15.752 1.00 89.62 93 GLU A N 1
ATOM 695 C CA . GLU A 1 93 ? -3.466 -2.469 -17.118 1.00 89.62 93 GLU A CA 1
ATOM 696 C C . GLU A 1 93 ? -2.354 -1.777 -17.917 1.00 89.62 93 GLU A C 1
ATOM 698 O O . GLU A 1 93 ? -1.897 -0.682 -17.573 1.00 89.62 93 GLU A O 1
ATOM 703 N N . VAL A 1 94 ? -1.916 -2.408 -19.007 1.00 86.38 94 VAL A N 1
ATOM 704 C CA . VAL A 1 94 ? -0.830 -1.901 -19.851 1.00 86.38 94 VAL A CA 1
ATOM 705 C C . VAL A 1 94 ? -1.356 -0.928 -20.905 1.00 86.38 94 VAL A C 1
ATOM 707 O O . VAL A 1 94 ? -2.144 -1.303 -21.769 1.00 86.38 94 VAL A O 1
ATOM 710 N N . GLN A 1 95 ? -0.834 0.301 -20.903 1.00 79.38 95 GLN A N 1
ATOM 711 C CA . GLN A 1 95 ? -1.155 1.308 -21.915 1.00 79.38 95 GLN A CA 1
ATOM 712 C C . GLN A 1 95 ? -0.066 1.374 -22.995 1.00 79.38 95 GLN A C 1
ATOM 714 O O . GLN A 1 95 ? 1.064 1.817 -22.743 1.00 79.38 95 GLN A O 1
ATOM 719 N N . ASN A 1 96 ? -0.429 0.978 -24.218 1.00 82.00 96 ASN A N 1
ATOM 720 C CA . ASN A 1 96 ? 0.426 1.068 -25.401 1.00 82.00 96 ASN A CA 1
ATOM 721 C C . ASN A 1 96 ? 0.044 2.274 -26.256 1.00 82.00 96 ASN A C 1
ATOM 723 O O . ASN A 1 96 ? -1.133 2.542 -26.497 1.00 82.00 96 ASN A O 1
ATOM 727 N N . ARG A 1 97 ? 1.052 2.986 -26.761 1.00 80.69 97 ARG A N 1
ATOM 728 C CA . ARG A 1 97 ? 0.863 4.086 -27.705 1.00 80.69 97 ARG A CA 1
ATOM 729 C C . ARG A 1 97 ? 1.712 3.868 -28.945 1.00 80.69 97 ARG A C 1
ATOM 731 O O . ARG A 1 97 ? 2.919 3.657 -28.856 1.00 80.69 97 ARG A O 1
ATOM 738 N N . THR A 1 98 ? 1.089 4.038 -30.105 1.00 82.44 98 THR A N 1
ATOM 739 C CA . THR A 1 98 ? 1.809 4.083 -31.377 1.00 82.44 98 THR A CA 1
ATOM 740 C C . THR A 1 98 ? 2.449 5.454 -31.565 1.00 82.44 98 THR A C 1
ATOM 742 O O . THR A 1 98 ? 1.788 6.490 -31.453 1.00 82.44 98 THR A O 1
ATOM 745 N N . VAL A 1 99 ? 3.748 5.462 -31.842 1.00 83.50 99 VAL A N 1
ATOM 746 C CA . VAL A 1 99 ? 4.539 6.657 -32.154 1.00 83.50 99 VAL A CA 1
ATOM 747 C C . VAL A 1 99 ? 4.994 6.642 -33.616 1.00 83.50 99 VAL A C 1
ATOM 749 O O . VAL A 1 99 ? 4.726 5.700 -34.367 1.00 83.50 99 VAL A O 1
ATOM 752 N N . SER A 1 100 ? 5.656 7.719 -34.052 1.00 74.56 100 SER A N 1
ATOM 753 C CA . SER A 1 100 ? 6.069 7.903 -35.448 1.00 74.56 100 SER A CA 1
ATOM 754 C C . SER A 1 100 ? 6.883 6.716 -35.982 1.00 74.56 100 SER A C 1
ATOM 756 O O . SER A 1 100 ? 7.785 6.194 -35.315 1.00 74.56 100 SER A O 1
ATOM 758 N N . GLY A 1 101 ? 6.553 6.291 -37.204 1.00 80.56 101 GLY A N 1
ATOM 759 C CA . GLY A 1 101 ? 7.154 5.119 -37.845 1.00 80.56 101 GLY A CA 1
ATOM 760 C C . GLY A 1 101 ? 6.557 3.775 -37.413 1.00 80.56 101 GLY A C 1
ATOM 761 O O . GLY A 1 101 ? 7.223 2.760 -37.567 1.00 80.56 101 GLY A O 1
ATOM 762 N N . GLY A 1 102 ? 5.345 3.750 -36.841 1.00 77.31 102 GLY A N 1
ATOM 763 C CA . GLY A 1 102 ? 4.637 2.506 -36.492 1.00 77.31 102 GLY A CA 1
ATOM 764 C C . GLY A 1 102 ? 5.197 1.771 -35.270 1.00 77.31 102 GLY A C 1
ATOM 765 O O . GLY A 1 102 ? 4.802 0.643 -34.991 1.00 77.31 102 GLY A O 1
ATOM 766 N N . ARG A 1 103 ? 6.111 2.404 -34.527 1.00 79.38 103 ARG A N 1
ATOM 767 C CA . ARG A 1 103 ? 6.697 1.843 -33.306 1.00 79.38 103 ARG A CA 1
ATOM 768 C C . ARG A 1 103 ? 5.674 1.912 -32.175 1.00 79.38 103 ARG A C 1
ATOM 770 O O . ARG A 1 103 ? 5.006 2.932 -32.015 1.00 79.38 103 ARG A O 1
ATOM 777 N N . GLN A 1 104 ? 5.568 0.852 -31.383 1.00 79.31 104 GLN A N 1
ATOM 778 C CA . GLN A 1 104 ? 4.771 0.849 -30.158 1.00 79.31 104 GLN A CA 1
ATOM 779 C C . GLN A 1 104 ? 5.685 1.164 -28.977 1.00 79.31 104 GLN A C 1
ATOM 781 O O . GLN A 1 104 ? 6.761 0.581 -28.863 1.00 79.31 104 GLN A O 1
ATOM 786 N N . ILE A 1 105 ? 5.258 2.073 -28.106 1.00 78.06 105 ILE A N 1
ATOM 787 C CA . ILE A 1 105 ? 5.881 2.273 -26.799 1.00 78.06 105 ILE A CA 1
ATOM 788 C C . ILE A 1 105 ? 4.881 1.906 -25.709 1.00 78.06 105 ILE A C 1
ATOM 790 O O . ILE A 1 105 ? 3.709 2.290 -25.767 1.00 78.06 105 ILE A O 1
ATOM 794 N N . GLN A 1 106 ? 5.360 1.180 -24.707 1.00 76.19 106 GLN A N 1
ATOM 795 C CA . GLN A 1 106 ? 4.641 1.003 -23.457 1.00 76.19 106 GLN A CA 1
ATOM 796 C C . GLN A 1 106 ? 4.862 2.264 -22.621 1.00 76.19 106 GLN A C 1
ATOM 798 O O . GLN A 1 106 ? 5.998 2.695 -22.432 1.00 76.19 106 GLN A O 1
ATOM 803 N N . THR A 1 107 ? 3.779 2.911 -22.196 1.00 78.69 107 THR A N 1
ATOM 804 C CA . THR A 1 107 ? 3.871 4.201 -21.495 1.00 78.69 107 THR A CA 1
ATOM 805 C C . THR A 1 107 ? 4.008 4.009 -19.989 1.00 78.69 107 THR A C 1
ATOM 807 O O . THR A 1 107 ? 5.119 3.848 -19.500 1.00 78.69 107 THR A O 1
ATOM 810 N N . ALA A 1 108 ? 2.896 4.024 -19.263 1.00 81.94 108 ALA A N 1
ATOM 811 C CA . ALA A 1 108 ? 2.788 3.637 -17.864 1.00 81.94 108 ALA A CA 1
ATOM 812 C C . ALA A 1 108 ? 1.652 2.618 -17.739 1.00 81.94 108 ALA A C 1
ATOM 814 O O . ALA A 1 108 ? 0.783 2.528 -18.611 1.00 81.94 108 ALA A O 1
ATOM 815 N N . LYS A 1 109 ? 1.673 1.840 -16.670 1.00 88.25 109 LYS A N 1
ATOM 816 C CA . LYS A 1 109 ? 0.630 0.888 -16.325 1.00 88.25 109 LYS A CA 1
ATOM 817 C C . LYS A 1 109 ? -0.269 1.512 -15.263 1.00 88.25 109 LYS A C 1
ATOM 819 O O . LYS A 1 109 ? 0.197 2.282 -14.420 1.00 88.25 109 LYS A O 1
ATOM 824 N N . ASN A 1 110 ? -1.559 1.202 -15.315 1.00 91.44 110 ASN A N 1
ATOM 825 C CA . ASN A 1 110 ? -2.468 1.533 -14.224 1.00 91.44 110 ASN A CA 1
ATOM 826 C C . ASN A 1 110 ? -2.411 0.383 -13.220 1.00 91.44 110 ASN A C 1
ATOM 828 O O . ASN A 1 110 ? -2.753 -0.751 -13.557 1.00 91.44 110 ASN A O 1
ATOM 832 N N . HIS A 1 111 ? -1.954 0.673 -12.009 1.00 95.06 111 HIS A N 1
ATOM 833 C CA . HIS A 1 111 ? -1.937 -0.285 -10.916 1.00 95.06 111 HIS A CA 1
ATOM 834 C C . HIS A 1 111 ? -3.168 -0.070 -10.039 1.00 95.06 111 HIS A C 1
ATOM 836 O O . HIS A 1 111 ? -3.618 1.063 -9.841 1.00 95.06 111 HIS A O 1
ATOM 842 N N . THR A 1 112 ? -3.713 -1.166 -9.521 1.00 96.94 112 THR A N 1
ATOM 843 C CA . THR A 1 112 ? -4.894 -1.161 -8.660 1.00 96.94 112 THR A CA 1
ATOM 844 C C . THR A 1 112 ? -4.677 -2.143 -7.518 1.00 96.94 112 THR A C 1
ATOM 846 O O . THR A 1 112 ? -4.178 -3.239 -7.760 1.00 96.94 112 THR A O 1
ATOM 849 N N . LEU A 1 113 ? -5.020 -1.745 -6.295 1.00 97.44 113 LEU A N 1
ATOM 850 C CA . LEU A 1 113 ? -5.307 -2.661 -5.191 1.00 97.44 113 LEU A CA 1
ATOM 851 C C . LEU A 1 113 ? -6.820 -2.677 -5.016 1.00 97.44 113 LEU A C 1
ATOM 853 O O . LEU A 1 113 ? -7.406 -1.594 -4.915 1.00 97.44 113 LEU A O 1
ATOM 857 N N . ASN A 1 114 ? -7.437 -3.853 -4.964 1.00 97.56 114 ASN A N 1
ATOM 858 C CA . ASN A 1 114 ? -8.811 -3.969 -4.483 1.00 97.56 114 ASN A CA 1
ATOM 859 C C . ASN A 1 114 ? -8.751 -4.321 -3.005 1.00 97.56 114 ASN A C 1
ATOM 861 O O . ASN A 1 114 ? -7.933 -5.146 -2.600 1.00 97.56 114 ASN A O 1
ATOM 865 N N . VAL A 1 115 ? -9.586 -3.669 -2.207 1.00 96.75 115 VAL A N 1
ATOM 866 C CA . VAL A 1 115 ? -9.539 -3.796 -0.753 1.00 96.75 115 VAL A CA 1
ATOM 867 C C . VAL A 1 115 ? -10.922 -3.786 -0.137 1.00 96.75 115 VAL A C 1
ATOM 869 O O . VAL A 1 115 ? -11.810 -3.044 -0.564 1.00 96.75 115 VAL A O 1
ATOM 872 N N . GLU A 1 116 ? -11.060 -4.594 0.903 1.00 96.44 116 GLU A N 1
ATOM 873 C CA . GLU A 1 116 ? -12.229 -4.697 1.760 1.00 96.44 116 GLU A CA 1
ATOM 874 C C . GLU A 1 116 ? -11.836 -4.392 3.212 1.00 96.44 116 GLU A C 1
ATOM 876 O O . GLU A 1 116 ? -10.782 -4.824 3.679 1.00 96.44 116 GLU A O 1
ATOM 881 N N . ILE A 1 117 ? -12.682 -3.636 3.911 1.00 95.50 117 ILE A N 1
ATOM 882 C CA . ILE A 1 117 ? -12.592 -3.348 5.347 1.00 95.50 117 ILE A CA 1
ATOM 883 C C . ILE A 1 117 ? -13.919 -3.781 5.970 1.00 95.50 117 ILE A C 1
ATOM 885 O O . ILE A 1 117 ? -14.983 -3.352 5.519 1.00 95.50 117 ILE A O 1
ATOM 889 N N . ASP A 1 118 ? -13.863 -4.611 7.001 1.00 93.38 118 ASP A N 1
ATOM 890 C CA . ASP A 1 118 ? -15.017 -5.156 7.725 1.00 93.38 118 ASP A CA 1
ATOM 891 C C . ASP A 1 118 ? -15.308 -4.431 9.054 1.00 93.38 118 ASP A C 1
ATOM 893 O O . ASP A 1 118 ? -16.371 -4.613 9.643 1.00 93.38 118 ASP A O 1
ATOM 897 N N . GLU A 1 119 ? -14.408 -3.554 9.499 1.00 91.88 119 GLU A N 1
ATOM 898 C CA . GLU A 1 119 ? -14.578 -2.723 10.693 1.00 91.88 119 GLU A CA 1
ATOM 899 C C . GLU A 1 119 ? -15.250 -1.377 10.343 1.00 91.88 119 GLU A C 1
ATOM 901 O O . GLU A 1 119 ? -14.609 -0.458 9.818 1.00 91.88 119 GLU A O 1
ATOM 906 N N . THR A 1 120 ? -16.548 -1.233 10.644 1.00 91.62 120 THR A N 1
ATOM 907 C CA . THR A 1 120 ? -17.379 -0.090 10.200 1.00 91.62 120 THR A CA 1
ATOM 908 C C . THR A 1 120 ? -17.764 0.922 11.283 1.00 91.62 120 THR A C 1
ATOM 910 O O . THR A 1 120 ? -18.788 1.597 11.189 1.00 91.62 120 THR A O 1
ATOM 913 N N . ASN A 1 121 ? -16.922 1.099 12.304 1.00 92.12 121 ASN A N 1
ATOM 914 C CA . ASN A 1 121 ? -17.136 2.123 13.333 1.00 92.12 121 ASN A CA 1
ATOM 915 C C . ASN A 1 121 ? -17.213 3.568 12.772 1.00 92.12 121 ASN A C 1
ATOM 917 O O . ASN A 1 121 ? -16.899 3.838 11.609 1.00 92.12 121 ASN A O 1
ATOM 921 N N . SER A 1 122 ? -17.642 4.516 13.616 1.00 92.75 122 SER A N 1
ATOM 922 C CA . SER A 1 122 ? -17.901 5.909 13.218 1.00 92.75 122 SER A CA 1
ATOM 923 C C . SER A 1 122 ? -16.684 6.625 12.635 1.00 92.75 122 SER A C 1
ATOM 925 O O . SER A 1 122 ? -16.830 7.410 11.700 1.00 92.75 122 SER A O 1
ATOM 927 N N . ASP A 1 123 ? -15.495 6.349 13.167 1.00 91.31 123 ASP A N 1
ATOM 928 C CA . ASP A 1 123 ? -14.263 7.005 12.728 1.00 91.31 123 ASP A CA 1
ATOM 929 C C . ASP A 1 123 ? -13.852 6.489 11.347 1.00 91.31 123 ASP A C 1
ATOM 931 O O . ASP A 1 123 ? -13.544 7.278 10.447 1.00 91.31 123 ASP A O 1
ATOM 935 N N . ASN A 1 124 ? -13.956 5.173 11.134 1.00 91.50 124 ASN A N 1
ATOM 936 C CA . ASN A 1 124 ? -13.746 4.563 9.827 1.00 91.50 124 ASN A CA 1
ATOM 937 C C . ASN A 1 124 ? -14.773 5.074 8.812 1.00 91.50 124 ASN A C 1
ATOM 939 O O . ASN A 1 124 ? -14.404 5.403 7.689 1.00 91.50 124 ASN A O 1
ATOM 943 N N . TYR A 1 125 ? -16.043 5.224 9.195 1.00 93.56 125 TYR A N 1
ATOM 944 C CA . TYR A 1 125 ? -17.069 5.769 8.304 1.00 93.56 125 TYR A CA 1
ATOM 945 C C . TYR A 1 125 ? -16.725 7.182 7.805 1.00 93.56 125 TYR A C 1
ATOM 947 O O . TYR A 1 125 ? -16.794 7.455 6.603 1.00 93.56 125 TYR A O 1
ATOM 955 N N . GLU A 1 126 ? -16.301 8.080 8.698 1.00 92.44 126 GLU A N 1
ATOM 956 C CA . GLU A 1 126 ? -15.902 9.440 8.316 1.00 92.44 126 GLU A CA 1
ATOM 957 C C . GLU A 1 126 ? -14.620 9.458 7.472 1.00 92.44 126 GLU A C 1
ATOM 959 O O . GLU A 1 126 ? -14.542 10.200 6.485 1.00 92.44 126 GLU A O 1
ATOM 964 N N . PHE A 1 127 ? -13.645 8.593 7.775 1.00 90.38 127 PHE A N 1
ATOM 965 C CA . PHE A 1 127 ? -12.472 8.408 6.920 1.00 90.38 127 PHE A CA 1
ATOM 966 C C . PHE A 1 127 ? -12.880 7.994 5.499 1.00 90.38 127 PHE A C 1
ATOM 968 O O . PHE A 1 127 ? -12.485 8.645 4.529 1.00 90.38 127 PHE A O 1
ATOM 975 N N . ILE A 1 128 ? -13.731 6.978 5.358 1.00 92.38 128 ILE A N 1
ATOM 976 C CA . ILE A 1 128 ? -14.196 6.467 4.063 1.00 92.38 128 ILE A CA 1
ATOM 977 C C . ILE A 1 128 ? -14.943 7.549 3.282 1.00 92.38 128 ILE A C 1
ATOM 979 O O . ILE A 1 128 ? -14.652 7.757 2.101 1.00 92.38 128 ILE A O 1
ATOM 983 N N . ARG A 1 129 ? -15.818 8.323 3.933 1.00 93.88 129 ARG A N 1
ATOM 984 C CA . ARG A 1 129 ? -16.477 9.484 3.309 1.00 93.88 129 ARG A CA 1
ATOM 985 C C . ARG A 1 129 ? -15.478 10.516 2.795 1.00 93.88 129 ARG A C 1
ATOM 987 O O . ARG A 1 129 ? -15.681 11.062 1.713 1.00 93.88 129 ARG A O 1
ATOM 994 N N . SER A 1 130 ? -14.386 10.761 3.519 1.00 91.25 130 SER A N 1
ATOM 995 C CA . SER A 1 130 ? -13.346 11.697 3.073 1.00 91.25 130 SER A CA 1
ATOM 996 C C . SER A 1 130 ? -12.655 11.240 1.779 1.00 91.25 130 SER A C 1
ATOM 998 O O . SER A 1 130 ? -12.326 12.069 0.927 1.00 91.25 130 SER A O 1
ATOM 1000 N N . THR A 1 131 ? -12.520 9.924 1.574 1.00 92.81 131 THR A N 1
ATOM 1001 C CA . THR A 1 131 ? -11.892 9.353 0.370 1.00 92.81 131 THR A CA 1
ATOM 1002 C C . THR A 1 131 ? -12.727 9.539 -0.903 1.00 92.81 131 THR A C 1
ATOM 1004 O O . THR A 1 131 ? -12.199 9.542 -2.013 1.00 92.81 131 THR A O 1
ATOM 1007 N N . GLN A 1 132 ? -14.031 9.792 -0.773 1.00 91.38 132 GLN A N 1
ATOM 1008 C CA . GLN A 1 132 ? -14.929 10.004 -1.916 1.00 91.38 132 GLN A CA 1
ATOM 1009 C C . GLN A 1 132 ? -14.707 11.354 -2.614 1.00 91.38 132 GLN A C 1
ATOM 1011 O O . GLN A 1 132 ? -15.134 11.545 -3.752 1.00 91.38 132 GLN A O 1
ATOM 1016 N N . CYS A 1 133 ? -13.979 12.275 -1.978 1.00 90.94 133 CYS A N 1
ATOM 1017 C CA . CYS A 1 133 ? -13.563 13.548 -2.571 1.00 90.94 133 CYS A CA 1
ATOM 1018 C C . CYS A 1 133 ? -12.341 13.419 -3.500 1.00 90.94 133 CYS A C 1
ATOM 1020 O O . CYS A 1 133 ? -11.774 14.432 -3.910 1.00 90.94 133 CYS A O 1
ATOM 1022 N N . ASN A 1 134 ? -11.928 12.191 -3.827 1.00 88.06 134 ASN A N 1
ATOM 1023 C CA . ASN A 1 134 ? -10.747 11.876 -4.629 1.00 88.06 134 ASN A CA 1
ATOM 1024 C C . ASN A 1 134 ? -9.428 12.511 -4.117 1.00 88.06 134 ASN A C 1
ATOM 1026 O O . ASN A 1 134 ? -8.691 13.127 -4.899 1.00 88.06 134 ASN A O 1
ATOM 1030 N N . PRO A 1 135 ? -9.118 12.412 -2.808 1.00 90.62 135 PRO A N 1
ATOM 1031 C CA . PRO A 1 135 ? -7.839 12.862 -2.283 1.00 90.62 135 PRO A CA 1
ATOM 1032 C C . PRO A 1 135 ? -6.693 11.993 -2.814 1.00 90.62 135 PRO A C 1
ATOM 1034 O O . PRO A 1 135 ? -6.851 10.821 -3.157 1.00 90.62 135 PRO A O 1
ATOM 1037 N N . THR A 1 136 ? -5.505 12.588 -2.873 1.00 93.12 136 THR A N 1
ATOM 1038 C CA . THR A 1 136 ? -4.261 11.856 -3.130 1.00 93.12 136 THR A CA 1
ATOM 1039 C C . THR A 1 136 ? -3.533 11.664 -1.810 1.00 93.12 136 THR A C 1
ATOM 1041 O O . THR A 1 136 ? -3.381 12.618 -1.047 1.00 93.12 136 THR A O 1
ATOM 1044 N N . TYR A 1 137 ? -3.054 10.452 -1.566 1.00 94.31 137 TYR A N 1
ATOM 1045 C CA . TYR A 1 137 ? -2.292 10.094 -0.377 1.00 94.31 137 TYR A CA 1
ATOM 1046 C C . TYR A 1 137 ? -0.892 9.615 -0.743 1.00 94.31 137 TYR A C 1
ATOM 1048 O O . TYR A 1 137 ? -0.622 9.279 -1.900 1.00 94.31 137 TYR A O 1
ATOM 1056 N N . LYS A 1 138 ? -0.012 9.567 0.257 1.00 95.00 138 LYS A N 1
ATOM 1057 C CA . LYS A 1 138 ? 1.206 8.761 0.204 1.00 95.00 138 LYS A CA 1
ATOM 1058 C C . LYS A 1 138 ? 0.911 7.432 0.907 1.00 95.00 138 LYS A C 1
ATOM 1060 O O . LYS A 1 138 ? 0.349 7.432 1.999 1.00 95.00 138 LYS A O 1
ATOM 1065 N N . LEU A 1 139 ? 1.201 6.318 0.243 1.00 95.25 139 LEU A N 1
ATOM 1066 C CA . LEU A 1 139 ? 0.703 5.000 0.632 1.00 95.25 139 LEU A CA 1
ATOM 1067 C C . LEU A 1 139 ? 1.784 3.922 0.578 1.00 95.25 139 LEU A C 1
ATOM 1069 O O . LEU A 1 139 ? 2.608 3.910 -0.334 1.00 95.25 139 LEU A O 1
ATOM 1073 N N . TRP A 1 140 ? 1.701 2.968 1.497 1.00 96.75 140 TRP A N 1
ATOM 1074 C CA . TRP A 1 140 ? 2.398 1.686 1.434 1.00 96.75 140 TRP A CA 1
ATOM 1075 C C . TRP A 1 140 ? 1.386 0.566 1.645 1.00 96.75 140 TRP A C 1
ATOM 1077 O O . TRP A 1 140 ? 0.406 0.743 2.368 1.00 96.75 140 TRP A O 1
ATOM 1087 N N . TYR A 1 141 ? 1.609 -0.586 1.023 1.00 96.94 141 TYR A N 1
ATOM 1088 C CA . TYR A 1 141 ? 0.808 -1.778 1.297 1.00 96.94 141 TYR A CA 1
ATOM 1089 C C . TYR A 1 141 ? 1.697 -2.890 1.839 1.00 96.94 141 TYR A C 1
ATOM 1091 O O . TYR A 1 141 ? 2.841 -3.050 1.403 1.00 96.94 141 TYR A O 1
ATOM 1099 N N . ILE A 1 142 ? 1.170 -3.631 2.810 1.00 96.56 142 ILE A N 1
ATOM 1100 C CA . ILE A 1 142 ? 1.864 -4.714 3.498 1.00 96.56 142 ILE A CA 1
ATOM 1101 C C . ILE A 1 142 ? 1.089 -6.009 3.276 1.00 96.56 142 ILE A C 1
ATOM 1103 O O . ILE A 1 142 ? -0.135 -6.056 3.411 1.00 96.56 142 ILE A O 1
ATOM 1107 N N . THR A 1 143 ? 1.819 -7.057 2.912 1.00 96.25 143 THR A N 1
ATOM 1108 C CA . THR A 1 143 ? 1.267 -8.402 2.694 1.00 96.25 143 THR A CA 1
ATOM 1109 C C . THR A 1 143 ? 1.388 -9.268 3.944 1.00 96.25 143 THR A C 1
ATOM 1111 O O . THR A 1 143 ? 2.253 -9.010 4.782 1.00 96.25 143 THR A O 1
ATOM 1114 N N . ARG A 1 144 ? 0.590 -10.338 4.043 1.00 93.62 144 ARG A N 1
ATOM 1115 C CA . ARG A 1 144 ? 0.669 -11.312 5.151 1.00 93.62 144 ARG A CA 1
ATOM 1116 C C . ARG A 1 144 ? 2.041 -11.974 5.301 1.00 93.62 144 ARG A C 1
ATOM 1118 O O . ARG A 1 144 ? 2.406 -12.381 6.397 1.00 93.62 144 ARG A O 1
ATOM 1125 N N . ALA A 1 145 ? 2.839 -12.007 4.233 1.00 93.19 145 ALA A N 1
ATOM 1126 C CA . ALA A 1 145 ? 4.238 -12.431 4.279 1.00 93.19 145 ALA A CA 1
ATOM 1127 C C . ALA A 1 145 ? 5.178 -11.458 5.026 1.00 93.19 145 ALA A C 1
ATOM 1129 O O . ALA A 1 145 ? 6.376 -11.712 5.098 1.00 93.19 145 ALA A O 1
ATOM 1130 N N . GLY A 1 146 ? 4.682 -10.327 5.542 1.00 93.50 146 GLY A N 1
ATOM 1131 C CA . GLY A 1 146 ? 5.515 -9.316 6.196 1.00 93.50 146 GLY A CA 1
ATOM 1132 C C . GLY A 1 146 ? 6.355 -8.500 5.213 1.00 93.50 146 GLY A C 1
ATOM 1133 O O . GLY A 1 146 ? 7.413 -7.999 5.577 1.00 93.50 146 GLY A O 1
ATOM 1134 N N . LEU A 1 147 ? 5.908 -8.363 3.962 1.00 94.38 147 LEU A N 1
ATOM 1135 C CA . LEU A 1 147 ? 6.587 -7.560 2.938 1.00 94.38 147 LEU A CA 1
ATOM 1136 C C . LEU A 1 147 ? 5.856 -6.235 2.743 1.00 94.38 147 LEU A C 1
ATOM 1138 O O . LEU A 1 147 ? 4.638 -6.244 2.544 1.00 94.38 147 LEU A O 1
ATOM 1142 N N . VAL A 1 148 ? 6.602 -5.128 2.744 1.00 95.69 148 VAL A N 1
ATOM 1143 C CA . VAL A 1 148 ? 6.102 -3.769 2.491 1.00 95.69 148 VAL A CA 1
ATOM 1144 C C . VAL A 1 148 ? 6.496 -3.297 1.096 1.00 95.69 148 VAL A C 1
ATOM 1146 O O . VAL A 1 148 ? 7.606 -3.545 0.620 1.00 95.69 148 VAL A O 1
ATOM 1149 N N . TYR A 1 149 ? 5.574 -2.596 0.442 1.00 95.56 149 TYR A N 1
ATOM 1150 C CA . TYR A 1 149 ? 5.744 -2.065 -0.902 1.00 95.56 149 TYR A CA 1
ATOM 1151 C C . TYR A 1 149 ? 5.498 -0.559 -0.933 1.00 95.56 149 TYR A C 1
ATOM 1153 O O . TYR A 1 149 ? 4.493 -0.071 -0.413 1.00 95.56 149 TYR A O 1
ATOM 1161 N N . GLY A 1 150 ? 6.401 0.170 -1.587 1.00 92.44 150 GLY A N 1
ATOM 1162 C CA . GLY A 1 150 ? 6.348 1.630 -1.727 1.00 92.44 150 GLY A CA 1
ATOM 1163 C C . GLY A 1 150 ? 7.699 2.321 -1.547 1.00 92.44 150 GLY A C 1
ATOM 1164 O O . GLY A 1 150 ? 7.814 3.501 -1.871 1.00 92.44 150 GLY A O 1
ATOM 1165 N N . GLY A 1 151 ? 8.715 1.591 -1.072 1.00 90.56 151 GLY A N 1
ATOM 1166 C CA . GLY A 1 151 ? 10.052 2.125 -0.810 1.00 90.56 151 GLY A CA 1
ATOM 1167 C C . GLY A 1 151 ? 10.042 3.283 0.188 1.00 90.56 151 GLY A C 1
ATOM 1168 O O . GLY A 1 151 ? 9.070 3.501 0.915 1.00 90.56 151 GLY A O 1
ATOM 1169 N N . ILE A 1 152 ? 11.116 4.067 0.201 1.00 91.94 152 ILE A N 1
ATOM 1170 C CA . ILE A 1 152 ? 11.254 5.184 1.146 1.00 91.94 152 ILE A CA 1
ATOM 1171 C C . ILE A 1 152 ? 10.272 6.337 0.861 1.00 91.94 152 ILE A C 1
ATOM 1173 O O . ILE A 1 152 ? 9.855 7.056 1.765 1.00 91.94 152 ILE A O 1
ATOM 1177 N N . CYS A 1 153 ? 9.837 6.499 -0.389 1.00 90.19 153 CYS A N 1
ATOM 1178 C CA . CYS A 1 153 ? 9.033 7.655 -0.802 1.00 90.19 153 CYS A CA 1
ATOM 1179 C C . CYS A 1 153 ? 7.525 7.414 -0.779 1.00 90.19 153 CYS A C 1
ATOM 1181 O O . CYS A 1 153 ? 6.742 8.361 -0.908 1.00 90.19 153 CYS A O 1
ATOM 1183 N N . GLY A 1 154 ? 7.117 6.157 -0.619 1.00 92.00 154 GLY A N 1
ATOM 1184 C CA . GLY A 1 154 ? 5.730 5.740 -0.711 1.00 92.00 154 GLY A CA 1
ATOM 1185 C C . GLY A 1 154 ? 5.135 5.919 -2.107 1.00 92.00 154 GLY A C 1
ATOM 1186 O O . GLY A 1 154 ? 5.706 6.497 -3.036 1.00 92.00 154 GLY A O 1
ATOM 1187 N N . ILE A 1 155 ? 3.918 5.419 -2.250 1.00 94.25 155 ILE A N 1
ATOM 1188 C CA . ILE A 1 155 ? 3.152 5.444 -3.487 1.00 94.25 155 ILE A CA 1
ATOM 1189 C C . ILE A 1 155 ? 2.198 6.632 -3.428 1.00 94.25 155 ILE A C 1
ATOM 1191 O O . ILE A 1 155 ? 1.313 6.687 -2.577 1.00 94.25 155 ILE A O 1
ATOM 1195 N N . LYS A 1 156 ? 2.330 7.578 -4.363 1.00 93.81 156 LYS A N 1
ATOM 1196 C CA . LYS A 1 156 ? 1.314 8.622 -4.556 1.00 93.81 156 LYS A CA 1
ATOM 1197 C C . LYS A 1 156 ? 0.095 8.022 -5.249 1.00 93.81 156 LYS A C 1
ATOM 1199 O O . LYS A 1 156 ? 0.094 7.871 -6.474 1.00 93.81 156 LYS A O 1
ATOM 1204 N N . ALA A 1 157 ? -0.915 7.676 -4.462 1.00 94.06 157 ALA A N 1
ATOM 1205 C CA . ALA A 1 157 ? -2.089 6.940 -4.912 1.00 94.06 157 ALA A CA 1
ATOM 1206 C C . ALA A 1 157 ? -3.395 7.663 -4.568 1.00 94.06 157 ALA A C 1
ATOM 1208 O O . ALA A 1 157 ? -3.477 8.433 -3.609 1.00 94.06 157 ALA A O 1
ATOM 1209 N N . GLN A 1 158 ? -4.427 7.388 -5.361 1.00 95.31 158 GLN A N 1
ATOM 1210 C CA . GLN A 1 158 ? -5.811 7.722 -5.038 1.00 95.31 158 GLN A CA 1
ATOM 1211 C C . GLN A 1 158 ? -6.442 6.509 -4.374 1.00 95.31 158 GLN A C 1
ATOM 1213 O O . GLN A 1 158 ? -6.477 5.436 -4.975 1.00 95.31 158 GLN A O 1
ATOM 1218 N N . ALA A 1 159 ? -6.922 6.679 -3.149 1.00 93.88 159 ALA A N 1
ATOM 1219 C CA . ALA A 1 159 ? -7.689 5.667 -2.443 1.00 93.88 159 ALA A CA 1
ATOM 1220 C C . ALA A 1 159 ? -9.145 6.124 -2.414 1.00 93.88 159 ALA A C 1
ATOM 1222 O O . ALA A 1 159 ? -9.416 7.247 -1.997 1.00 93.88 159 ALA A O 1
ATOM 1223 N N . ILE A 1 160 ? -10.056 5.282 -2.895 1.00 95.00 160 ILE A N 1
ATOM 1224 C CA . ILE A 1 160 ? -11.494 5.552 -2.908 1.00 95.00 160 ILE A CA 1
ATOM 1225 C C . ILE A 1 160 ? -12.193 4.326 -2.353 1.00 95.00 160 ILE A C 1
ATOM 1227 O O . ILE A 1 160 ? -12.057 3.233 -2.905 1.00 95.00 160 ILE A O 1
ATOM 1231 N N . PHE A 1 161 ? -12.977 4.521 -1.302 1.00 95.00 161 PHE A N 1
ATOM 1232 C CA . PHE A 1 161 ? -13.749 3.463 -0.677 1.00 95.00 161 PHE A CA 1
ATOM 1233 C C . PHE A 1 161 ? -15.231 3.825 -0.632 1.00 95.00 161 PHE A C 1
ATOM 1235 O O . PHE A 1 161 ? -15.619 4.993 -0.537 1.00 95.00 161 PHE A O 1
ATOM 1242 N N . ASN A 1 162 ? -16.073 2.802 -0.703 1.00 94.50 162 ASN A N 1
ATOM 1243 C CA . ASN A 1 162 ? -17.518 2.941 -0.693 1.00 94.50 162 ASN A CA 1
ATOM 1244 C C . ASN A 1 162 ? -18.121 2.020 0.354 1.00 94.50 162 ASN A C 1
ATOM 1246 O O . ASN A 1 162 ? -17.689 0.881 0.517 1.00 94.50 162 ASN A O 1
ATOM 1250 N N . LEU A 1 163 ? -19.160 2.515 1.019 1.00 94.81 163 LEU A N 1
ATOM 1251 C CA . LEU A 1 163 ? -19.991 1.694 1.877 1.00 94.81 163 LEU A CA 1
ATOM 1252 C C . LEU A 1 163 ? -20.842 0.745 1.032 1.00 94.81 163 LEU A C 1
ATOM 1254 O O . LEU A 1 163 ? -21.598 1.194 0.168 1.00 94.81 163 LEU A O 1
ATOM 1258 N N . ILE A 1 164 ? -20.735 -0.552 1.310 1.00 92.75 164 ILE A N 1
ATOM 1259 C CA . ILE A 1 164 ? -21.529 -1.601 0.679 1.00 92.75 164 ILE A CA 1
ATOM 1260 C C . ILE A 1 164 ? -22.438 -2.229 1.732 1.00 92.75 164 ILE A C 1
ATOM 1262 O O . ILE A 1 164 ? -21.981 -2.771 2.736 1.00 92.75 164 ILE A O 1
ATOM 1266 N N . GLN A 1 165 ? -23.745 -2.166 1.476 1.00 90.19 165 GLN A N 1
ATOM 1267 C CA . GLN A 1 165 ? -24.763 -2.810 2.300 1.00 90.19 165 GLN A CA 1
ATOM 1268 C C . GLN A 1 165 ? -25.331 -4.016 1.558 1.00 90.19 165 GLN A C 1
ATOM 1270 O O . GLN A 1 165 ? -26.078 -3.879 0.581 1.00 90.19 165 GLN A O 1
ATOM 1275 N N . ASN A 1 166 ? -24.955 -5.205 2.020 1.00 88.31 166 ASN A N 1
ATOM 1276 C CA . ASN A 1 166 ? -25.455 -6.457 1.472 1.00 88.31 166 ASN A CA 1
ATOM 1277 C C . ASN A 1 166 ? -26.899 -6.724 1.917 1.00 88.31 166 ASN A C 1
ATOM 1279 O O . ASN A 1 166 ? -27.381 -6.221 2.930 1.00 88.31 166 ASN A O 1
ATOM 1283 N N . ARG A 1 167 ? -27.614 -7.526 1.124 1.00 87.38 167 ARG A N 1
ATOM 1284 C CA . ARG A 1 167 ? -28.969 -7.988 1.448 1.00 87.38 167 ARG A CA 1
ATOM 1285 C C . ARG A 1 167 ? -28.886 -9.360 2.107 1.00 87.38 167 ARG A C 1
ATOM 1287 O O . ARG A 1 167 ? -28.323 -10.265 1.506 1.00 87.38 167 ARG A O 1
ATOM 1294 N N . GLY A 1 168 ? -29.540 -9.537 3.248 1.00 87.88 168 GLY A N 1
ATOM 1295 C CA . GLY A 1 168 ? -29.618 -10.825 3.939 1.00 87.88 168 GLY A CA 1
ATOM 1296 C C . GLY A 1 168 ? -29.578 -10.643 5.450 1.00 87.88 168 GLY A C 1
ATOM 1297 O O . GLY A 1 168 ? -29.046 -9.651 5.937 1.00 87.88 168 GLY A O 1
ATOM 1298 N N . ASP A 1 169 ? -30.174 -11.580 6.183 1.00 80.00 169 ASP A N 1
ATOM 1299 C CA . ASP A 1 169 ? -30.010 -11.647 7.635 1.00 80.00 169 ASP A CA 1
ATOM 1300 C C . ASP A 1 169 ? -28.648 -12.285 7.948 1.00 80.00 169 ASP A C 1
ATOM 1302 O O . ASP A 1 169 ? -28.317 -13.327 7.378 1.00 80.00 169 ASP A O 1
ATOM 1306 N N . GLY A 1 170 ? -27.850 -11.645 8.805 1.00 83.69 170 GLY A N 1
ATOM 1307 C CA . GLY A 1 170 ? -26.488 -12.076 9.151 1.00 83.69 170 GLY A CA 1
ATOM 1308 C C . GLY A 1 170 ? -25.358 -11.527 8.269 1.00 83.69 170 GLY A C 1
ATOM 1309 O O . GLY A 1 170 ? -24.196 -11.828 8.537 1.00 83.69 170 GLY A O 1
ATOM 1310 N N . GLU A 1 171 ? -25.663 -10.711 7.258 1.00 89.69 171 GLU A N 1
ATOM 1311 C CA . GLU A 1 171 ? -24.639 -9.968 6.515 1.00 89.69 171 GLU A CA 1
ATOM 1312 C C . GLU A 1 171 ? -24.083 -8.817 7.362 1.00 89.69 171 GLU A C 1
ATOM 1314 O O . GLU A 1 171 ? -24.826 -8.144 8.082 1.00 89.69 171 GLU A O 1
ATOM 1319 N N . ILE A 1 172 ? -22.776 -8.577 7.251 1.00 89.25 172 ILE A N 1
ATOM 1320 C CA . ILE A 1 172 ? -22.108 -7.455 7.915 1.00 89.25 172 ILE A CA 1
ATOM 1321 C C . ILE A 1 172 ? -21.908 -6.295 6.945 1.00 89.25 172 ILE A C 1
ATOM 1323 O O . ILE A 1 172 ? -21.782 -6.479 5.732 1.00 89.25 172 ILE A O 1
ATOM 1327 N N . GLU A 1 173 ? -21.889 -5.089 7.498 1.00 90.94 173 GLU A N 1
ATOM 1328 C CA . GLU A 1 173 ? -21.539 -3.890 6.755 1.00 90.94 173 GLU A CA 1
ATOM 1329 C C . GLU A 1 173 ? -20.046 -3.906 6.407 1.00 90.94 173 GLU A C 1
ATOM 1331 O O . GLU A 1 173 ? -19.230 -4.350 7.212 1.00 90.94 173 GLU A O 1
ATOM 1336 N N . LYS A 1 174 ? -19.691 -3.462 5.197 1.00 94.69 174 LYS A N 1
ATOM 1337 C CA . LYS A 1 174 ? -18.304 -3.473 4.718 1.00 94.69 174 LYS A CA 1
ATOM 1338 C C . LYS A 1 174 ? -17.998 -2.238 3.890 1.00 94.69 174 LYS A C 1
ATOM 1340 O O . LYS A 1 174 ? -18.866 -1.713 3.183 1.00 94.69 174 LYS A O 1
ATOM 1345 N N . TYR A 1 175 ? -16.740 -1.820 3.902 1.00 95.94 175 TYR A N 1
ATOM 1346 C CA . TYR A 1 175 ? -16.221 -0.852 2.946 1.00 95.94 175 TYR A CA 1
ATOM 1347 C C . TYR A 1 175 ? -15.437 -1.573 1.861 1.00 95.94 175 TYR A C 1
ATOM 1349 O O . TYR A 1 175 ? -14.493 -2.299 2.153 1.00 95.94 175 TYR A O 1
ATOM 1357 N N . VAL A 1 176 ? -15.807 -1.344 0.604 1.00 96.25 176 VAL A N 1
ATOM 1358 C CA . VAL A 1 176 ? -15.094 -1.886 -0.556 1.00 96.25 176 VAL A CA 1
ATOM 1359 C C . VAL A 1 176 ? -14.529 -0.727 -1.355 1.00 96.25 176 VAL A C 1
ATOM 1361 O O . VAL A 1 176 ? -15.230 0.244 -1.661 1.00 96.25 176 VAL A O 1
ATOM 1364 N N . GLY A 1 177 ? -13.248 -0.809 -1.684 1.00 94.88 177 GLY A N 1
ATOM 1365 C CA . GLY A 1 177 ? -12.541 0.278 -2.333 1.00 94.88 177 GLY A CA 1
ATOM 1366 C C . GLY A 1 177 ? -11.433 -0.167 -3.261 1.00 94.88 177 GLY A C 1
ATOM 1367 O O . GLY A 1 177 ? -11.075 -1.341 -3.360 1.00 94.88 177 GLY A O 1
ATOM 1368 N N . THR A 1 178 ? -10.889 0.829 -3.947 1.00 96.19 178 THR A N 1
ATOM 1369 C CA . THR A 1 178 ? -9.734 0.674 -4.820 1.00 96.19 178 THR A CA 1
ATOM 1370 C C . THR A 1 178 ? -8.686 1.718 -4.495 1.00 96.19 178 THR A C 1
ATOM 1372 O O . THR A 1 178 ? -9.000 2.903 -4.347 1.00 96.19 178 THR A O 1
ATOM 1375 N N . VAL A 1 179 ? -7.431 1.289 -4.475 1.00 96.50 179 VAL A N 1
ATOM 1376 C CA . VAL A 1 179 ? -6.265 2.171 -4.454 1.00 96.50 179 VAL A CA 1
ATOM 1377 C C . VAL A 1 179 ? -5.617 2.135 -5.825 1.00 96.50 179 VAL A C 1
ATOM 1379 O O . VAL A 1 179 ? -5.286 1.060 -6.314 1.00 96.50 179 VAL A O 1
ATOM 1382 N N . THR A 1 180 ? -5.416 3.288 -6.458 1.00 95.94 180 THR A N 1
ATOM 1383 C CA . THR A 1 180 ? -4.882 3.359 -7.823 1.00 95.94 180 THR A CA 1
ATOM 1384 C C . THR A 1 180 ? -3.702 4.311 -7.944 1.00 95.94 180 THR A C 1
ATOM 1386 O O . THR A 1 180 ? -3.673 5.391 -7.351 1.00 95.94 180 THR A O 1
ATOM 1389 N N . TRP A 1 181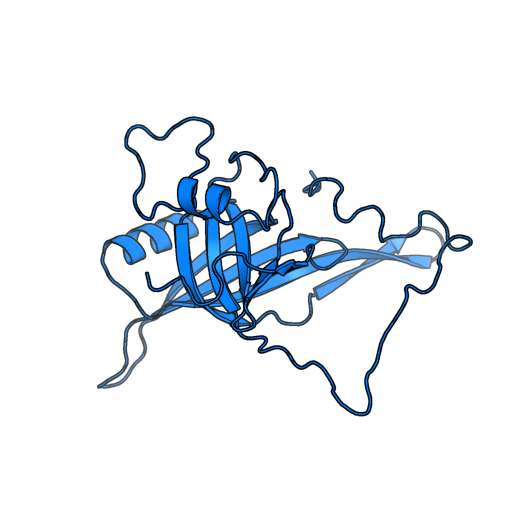 ? -2.714 3.911 -8.743 1.00 94.44 181 TRP A N 1
ATOM 1390 C CA . TRP A 1 181 ? -1.579 4.748 -9.127 1.00 94.44 181 TRP A CA 1
ATOM 1391 C C . TRP A 1 181 ? -1.102 4.387 -10.534 1.00 94.44 181 TRP A C 1
ATOM 1393 O O . TRP A 1 181 ? -1.544 3.406 -11.138 1.00 94.44 181 TRP A O 1
ATOM 1403 N N . LYS A 1 182 ? -0.209 5.214 -11.077 1.00 91.25 182 LYS A N 1
ATOM 1404 C CA . LYS A 1 182 ? 0.390 4.997 -12.394 1.00 91.25 182 LYS A CA 1
ATOM 1405 C C . LYS A 1 182 ? 1.894 4.933 -12.268 1.00 91.25 182 LYS A C 1
ATOM 1407 O O . LYS A 1 182 ? 2.491 5.896 -11.799 1.00 91.25 182 LYS A O 1
ATOM 1412 N N . ASP A 1 183 ? 2.466 3.841 -12.750 1.00 86.88 183 ASP A N 1
ATOM 1413 C CA . ASP A 1 183 ? 3.909 3.661 -12.841 1.00 86.88 183 ASP A CA 1
ATOM 1414 C C . ASP A 1 183 ? 4.266 2.691 -13.977 1.00 86.88 183 ASP A C 1
ATOM 1416 O O . ASP A 1 183 ? 3.403 2.030 -14.553 1.00 86.88 183 ASP A O 1
ATOM 1420 N N . ARG A 1 184 ? 5.532 2.634 -14.374 1.00 83.00 184 ARG A N 1
ATOM 1421 C CA . ARG A 1 184 ? 6.059 1.684 -15.360 1.00 83.00 184 ARG A CA 1
ATOM 1422 C C . ARG A 1 184 ? 6.292 0.305 -14.755 1.00 83.00 184 ARG A C 1
ATOM 1424 O O . ARG A 1 184 ? 6.123 -0.708 -15.449 1.00 83.00 184 ARG A O 1
ATOM 1431 N N . ILE A 1 185 ? 6.687 0.278 -13.488 1.00 84.31 185 ILE A N 1
ATOM 1432 C CA . ILE A 1 185 ? 7.075 -0.928 -12.764 1.00 84.31 185 ILE A CA 1
ATOM 1433 C C . ILE A 1 185 ? 6.361 -1.009 -11.417 1.00 84.31 185 ILE A C 1
ATOM 1435 O O . ILE A 1 185 ? 5.757 -0.045 -10.956 1.00 84.31 185 ILE A O 1
ATOM 1439 N N . ASP A 1 186 ? 6.389 -2.191 -10.813 1.00 89.25 186 ASP A N 1
ATOM 1440 C CA . ASP A 1 186 ? 5.887 -2.361 -9.456 1.00 89.25 186 ASP A CA 1
ATOM 1441 C C . ASP A 1 186 ? 6.775 -1.612 -8.445 1.00 89.25 186 ASP A C 1
ATOM 1443 O O . ASP A 1 186 ? 7.975 -1.456 -8.684 1.00 89.25 186 ASP A O 1
ATOM 1447 N N . PRO A 1 187 ? 6.191 -1.122 -7.338 1.00 90.62 187 PRO A N 1
ATOM 1448 C CA . PRO A 1 187 ? 6.923 -0.361 -6.332 1.00 90.62 187 PRO A CA 1
ATOM 1449 C C . PRO A 1 187 ? 8.037 -1.194 -5.671 1.00 90.62 187 PRO A C 1
ATOM 1451 O O . PRO A 1 187 ? 7.915 -2.423 -5.597 1.00 90.62 187 PRO A O 1
ATOM 1454 N N . PRO A 1 188 ? 9.084 -0.541 -5.128 1.00 90.19 188 PRO A N 1
ATOM 1455 C CA . PRO A 1 188 ? 10.139 -1.215 -4.378 1.00 90.19 188 PRO A CA 1
ATOM 1456 C C . PRO A 1 188 ? 9.568 -2.021 -3.212 1.00 90.19 188 PRO A C 1
ATOM 1458 O O . PRO A 1 188 ? 8.612 -1.588 -2.556 1.00 90.19 188 PRO A O 1
ATOM 1461 N N . ARG A 1 189 ? 10.174 -3.184 -2.967 1.00 90.88 189 ARG A N 1
ATOM 1462 C CA . ARG A 1 189 ? 9.783 -4.149 -1.936 1.00 90.88 189 ARG A CA 1
ATOM 1463 C C . ARG A 1 189 ? 10.878 -4.255 -0.880 1.00 90.88 189 ARG A C 1
ATOM 1465 O O . ARG A 1 189 ? 12.036 -4.439 -1.246 1.00 90.88 189 ARG A O 1
ATOM 1472 N N . ALA A 1 190 ? 10.494 -4.235 0.389 1.00 92.31 190 ALA A N 1
ATOM 1473 C CA . ALA A 1 190 ? 11.376 -4.446 1.536 1.00 92.31 190 ALA A CA 1
ATOM 1474 C C . ALA A 1 190 ? 10.687 -5.321 2.598 1.00 92.31 190 ALA A C 1
ATOM 1476 O O . ALA A 1 190 ? 9.494 -5.631 2.467 1.00 92.31 190 ALA A O 1
ATOM 1477 N N . ASN A 1 191 ? 11.413 -5.728 3.641 1.00 93.25 191 ASN A N 1
ATOM 1478 C CA . ASN A 1 191 ? 10.788 -6.386 4.785 1.00 93.25 191 ASN A CA 1
ATOM 1479 C C . ASN A 1 191 ? 10.065 -5.344 5.631 1.00 93.25 191 ASN A C 1
ATOM 1481 O O . ASN A 1 191 ? 10.573 -4.255 5.882 1.00 93.25 191 ASN A O 1
ATOM 1485 N N . PHE A 1 192 ? 8.860 -5.668 6.078 1.00 94.25 192 PHE A N 1
ATOM 1486 C CA . PHE A 1 192 ? 8.140 -4.807 6.994 1.00 94.25 192 PHE A CA 1
ATOM 1487 C C . PHE A 1 192 ? 8.695 -5.011 8.411 1.00 94.25 192 PHE A C 1
ATOM 1489 O O . PHE A 1 192 ? 8.592 -6.117 8.948 1.00 94.25 192 PHE A O 1
ATOM 1496 N N . PRO A 1 193 ? 9.268 -3.976 9.047 1.00 92.88 193 PRO A N 1
ATOM 1497 C CA . PRO A 1 193 ? 10.073 -4.175 10.250 1.00 92.88 193 PRO A CA 1
ATOM 1498 C C . PRO A 1 193 ? 9.261 -4.469 11.512 1.00 92.88 193 PRO A C 1
ATOM 1500 O O . PRO A 1 193 ? 9.835 -4.840 12.527 1.00 92.88 193 PRO A O 1
ATOM 1503 N N . LEU A 1 194 ? 7.933 -4.333 11.444 1.00 91.56 194 LEU A N 1
ATOM 1504 C CA . LEU A 1 194 ? 7.011 -4.663 12.533 1.00 91.56 194 LEU A CA 1
ATOM 1505 C C . LEU A 1 194 ? 6.221 -5.956 12.256 1.00 91.56 194 LEU A C 1
ATOM 1507 O O . LEU A 1 194 ? 5.204 -6.216 12.900 1.00 91.56 194 LEU A O 1
ATOM 1511 N N . ALA A 1 195 ? 6.637 -6.769 11.276 1.00 85.31 195 ALA A N 1
ATOM 1512 C CA . ALA A 1 195 ? 5.954 -8.018 10.941 1.00 85.31 195 ALA A CA 1
ATOM 1513 C C . ALA A 1 195 ? 5.796 -8.925 12.180 1.00 85.31 195 ALA A C 1
ATOM 1515 O O . ALA A 1 195 ? 6.764 -9.247 12.862 1.00 85.31 195 ALA A O 1
ATOM 1516 N N . GLY A 1 196 ? 4.558 -9.333 12.476 1.00 74.56 196 GLY A N 1
ATOM 1517 C CA . GLY A 1 196 ? 4.227 -10.158 13.646 1.00 74.56 196 GLY A CA 1
ATOM 1518 C C . GLY A 1 196 ? 4.101 -9.406 14.979 1.00 74.56 196 GLY A C 1
ATOM 1519 O O . GLY A 1 196 ? 3.609 -9.987 15.945 1.00 74.56 196 GLY A O 1
ATOM 1520 N N . GLU A 1 197 ? 4.476 -8.127 15.043 1.00 73.75 197 GLU A N 1
ATOM 1521 C CA . GLU A 1 197 ? 4.322 -7.285 16.241 1.00 73.75 197 GLU A CA 1
ATOM 1522 C C . GLU A 1 197 ? 3.036 -6.449 16.207 1.00 73.75 197 GLU A C 1
ATOM 1524 O O . GLU A 1 197 ? 2.530 -6.015 17.245 1.00 73.75 197 GLU A O 1
ATOM 1529 N N . VAL A 1 198 ? 2.474 -6.245 15.014 1.00 63.16 198 VAL A N 1
ATOM 1530 C CA . VAL A 1 198 ? 1.331 -5.357 14.813 1.00 63.16 198 VAL A CA 1
ATOM 1531 C C . VAL A 1 198 ? 0.004 -6.055 15.104 1.00 63.16 198 VAL A C 1
ATOM 1533 O O . VAL A 1 198 ? -0.575 -6.717 14.248 1.00 63.16 198 VAL A O 1
ATOM 1536 N N . ASN A 1 199 ? -0.497 -5.868 16.322 1.00 54.00 199 ASN A N 1
ATOM 1537 C CA . ASN A 1 199 ? -1.892 -6.121 16.681 1.00 54.00 199 ASN A CA 1
ATOM 1538 C C . ASN A 1 199 ? -2.516 -4.774 17.067 1.00 54.00 199 ASN A C 1
ATOM 1540 O O . ASN A 1 199 ? -2.506 -4.416 18.245 1.00 54.00 199 ASN A O 1
ATOM 1544 N N . PHE A 1 200 ? -2.955 -3.994 16.077 1.00 51.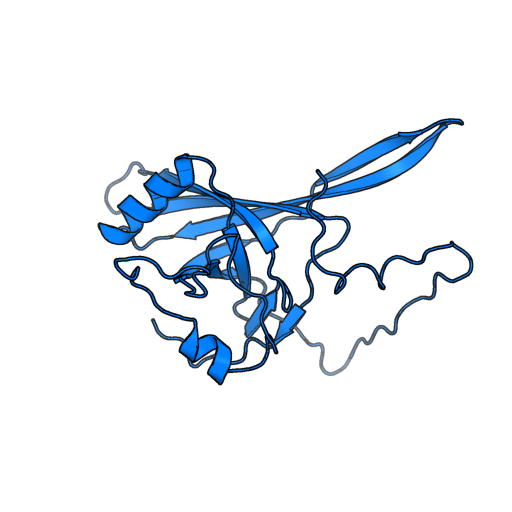53 200 PHE A N 1
ATOM 1545 C CA . PHE A 1 200 ? -3.777 -2.806 16.329 1.00 51.53 200 PHE A CA 1
ATOM 1546 C C . PHE A 1 200 ? -5.239 -3.203 16.501 1.00 51.53 200 PHE A C 1
ATOM 1548 O O . PHE A 1 200 ? -5.702 -4.046 15.697 1.00 51.53 200 PHE A O 1
#

Secondary structure (DSSP, 8-state):
------TTSTTSS-SSTTS-PPPP----SSS-------EEEEEEEETTPPPPS-TT-HHHHHHHB-SS--SSPPSS---BEEEEEEEE-PPPEEEEEEETTTEEEEEEEEEEEEEEE----HHHHHHHHHHTT--EEEEEEEETTSEEESTTT-EEEEEEEEEE---STTPPPEEEEEEEEEESSPPPEEE-TTTTT---

Radius of gyration: 18.9 Å; chains: 1; bounding box: 53×50×54 Å

pLDDT: mean 86.18, std 13.05, range [27.69, 97.62]

Organism: NCBI:txid2126553

Foldseek 3Di:
DAPPQPDPPVVQDDPDPVPDDDDDDDADPPDGDDFFQWFFKKKWDALQADFAPFQQDPVLCVVQEDQDADVVHDVVRSHIHIATWGKDKDDWAWDWDQDPPRDIDTDKTKTKMKIKHQDDDPVVVVVLVVLQVFHWIFMWIAGLRQKIFQTRRGARWRKHWDWDDDDDPPDGIMIIIMIIDIGRDGGDMDGRNCNPVDDD

Sequence (200 aa):
MPNVQCNDTDVLCPVDCATAGIPTVNFDDCSPENNESEIEWIAISRSDSDDFADVEDATEWTTRIAQTAADPAPSPDNSIRMIRVIGDKPAPEVQNRTVSGGRQIQTAKNHTLNVEIDETNSDNYEFIRSTQCNPTYKLWYITRAGLVYGGICGIKAQAIFNLIQNRGDGEIEKYVGTVTWKDRIDPPRANFPLAGEVNF